Protein AF-A0A074REA6-F1 (afdb_monomer_lite)

Radius of gyration: 33.84 Å; chains: 1; bounding box: 71×95×93 Å

Sequence (316 aa):
MSPKATPELGDPELSAELSQYLFDTQMACHHQKHPVTVLPNEAVYDPPNLPSYVPVELKSVTGPPSNKESSSVHTALRILESFANVPSIFDPDAHAELSQHLFDIQLARHVQRSVMKQFKSTPPTSKPSASHEAKDASDCPGRHETPETPSLETTGSTKPHPLVVEEPNPPEEVPSRSKSGEIGDLSRTNELIVELKESLKIMTRILVGSQNSLARGFNSSTRRSAYSHPVYDLGAHSLINDHGEVPEEHNLPTFQSGPYIVSFPFADLNENTLAQYLRFYDIGEELIEEGEEVTVKPGMVEEAMALLSKRLCVDY

pLDDT: mean 73.89, std 23.33, range [23.95, 95.19]

Organism: NCBI:txid1423351

Foldseek 3Di:
DDDDDDDDDDDVVVVVVVVVVVVVVLVVVLCVVPPPPDDLQADKQAADDADPQQPQDADIDGHADDPVNLVSLVSSLVSLVVCPVPVVRRDVVNNVRSVSSSVNNVVSNVVVVVVVVVVVPDDPPDDDDDDDDDDDDDDDDDDDDDDDDDDDDDDDDDDDDDDDDDDDDDDDDDDDDDPPPPVVVVVVVVVVVVVVVVVVLVVLQVVLVVLLVVQLVLQVVQFDDPPDDDPDCPFHDFRAASNRDGCVVVVADGFHRDPGGTDDPPVPDDFLSLQVLCVRRVHPPVQWDDDVGIGGDPPCVVVSSVRSCVVNVHDD

Structure (mmCIF, N/CA/C/O backbone):
data_AF-A0A074REA6-F1
#
_entry.id   AF-A0A074REA6-F1
#
loop_
_atom_site.group_PDB
_atom_site.id
_atom_site.type_symbol
_atom_site.label_atom_id
_atom_site.label_alt_id
_atom_site.label_comp_id
_atom_site.label_asym_id
_atom_site.label_entity_id
_atom_site.label_seq_id
_atom_site.pdbx_PDB_ins_code
_atom_site.Cartn_x
_atom_site.Cartn_y
_atom_site.Cartn_z
_atom_site.occupancy
_atom_site.B_iso_or_equiv
_atom_site.auth_seq_id
_atom_site.auth_comp_id
_atom_site.auth_asym_id
_atom_site.auth_atom_id
_atom_site.pdbx_PDB_model_num
ATOM 1 N N . MET A 1 1 ? -15.194 24.746 -30.537 1.00 40.69 1 MET A N 1
ATOM 2 C CA . MET A 1 1 ? -15.988 23.866 -29.652 1.00 40.69 1 MET A CA 1
ATOM 3 C C . MET A 1 1 ? -15.109 23.539 -28.464 1.00 40.69 1 MET A C 1
ATOM 5 O O . MET A 1 1 ? -14.019 23.033 -28.691 1.00 40.69 1 MET A O 1
ATOM 9 N N . SER A 1 2 ? -15.515 23.889 -27.245 1.00 38.59 2 SER A N 1
ATOM 10 C CA . SER A 1 2 ? -14.743 23.547 -26.043 1.00 38.59 2 SER A CA 1
ATOM 11 C C . SER A 1 2 ? -14.913 22.057 -25.721 1.00 38.59 2 SER A C 1
ATOM 13 O O . SER A 1 2 ? -16.025 21.548 -25.897 1.00 38.59 2 SER A O 1
ATOM 15 N N . PRO A 1 3 ? -13.870 21.345 -25.256 1.00 47.41 3 PRO A N 1
ATOM 16 C CA . PRO A 1 3 ? -14.041 19.991 -24.748 1.00 47.41 3 PRO A CA 1
ATOM 17 C C . PRO A 1 3 ? -14.954 20.021 -23.517 1.00 47.41 3 PRO A C 1
ATOM 19 O O . PRO A 1 3 ? -14.822 20.876 -22.641 1.00 47.41 3 PRO A O 1
ATOM 22 N N . LYS A 1 4 ? -15.914 19.097 -23.475 1.00 45.12 4 LYS A N 1
ATOM 23 C CA . LYS A 1 4 ? -16.825 18.919 -22.343 1.00 45.12 4 LYS A CA 1
ATOM 24 C C . LYS A 1 4 ? -16.051 18.248 -21.209 1.00 45.12 4 LYS A C 1
ATOM 26 O O . LYS A 1 4 ? -15.517 17.164 -21.427 1.00 45.12 4 LYS A O 1
ATOM 31 N N . ALA A 1 5 ? -16.007 18.872 -20.033 1.00 47.84 5 ALA A N 1
ATOM 32 C CA . ALA A 1 5 ? -15.374 18.275 -18.861 1.00 47.84 5 ALA A CA 1
ATOM 33 C C . ALA A 1 5 ? -16.003 16.907 -18.544 1.00 47.84 5 ALA A C 1
ATOM 35 O O . ALA A 1 5 ? -17.230 16.759 -18.521 1.00 47.84 5 ALA A O 1
ATOM 36 N N . THR A 1 6 ? -15.153 15.909 -18.319 1.00 43.84 6 THR A N 1
ATOM 37 C CA . THR A 1 6 ? -15.530 14.659 -17.656 1.00 43.84 6 THR A CA 1
ATOM 38 C C . THR A 1 6 ? -15.821 14.945 -16.181 1.00 43.84 6 THR A C 1
ATOM 40 O O . THR A 1 6 ? -15.126 15.779 -15.604 1.00 43.84 6 THR A O 1
ATOM 43 N N . PRO A 1 7 ? -16.815 14.288 -15.556 1.00 48.50 7 PRO A N 1
ATOM 44 C CA . PRO A 1 7 ? -17.022 14.418 -14.116 1.00 48.50 7 PRO A CA 1
ATOM 45 C C . PRO A 1 7 ? -15.791 13.879 -13.379 1.00 48.50 7 PRO A C 1
ATOM 47 O O . PRO A 1 7 ? -15.350 12.762 -13.660 1.00 48.50 7 PRO A O 1
ATOM 50 N N . GLU A 1 8 ? -15.218 14.678 -12.480 1.00 46.91 8 GLU A N 1
ATOM 51 C CA . GLU A 1 8 ? -14.030 14.282 -11.723 1.00 46.91 8 GLU A CA 1
ATOM 52 C C . GLU A 1 8 ? -14.367 13.265 -10.623 1.00 46.91 8 GLU A C 1
ATOM 54 O O . GLU A 1 8 ? -15.491 13.184 -10.119 1.00 46.91 8 GLU A O 1
ATOM 59 N N . LEU A 1 9 ? -13.385 12.420 -10.310 1.00 55.81 9 LEU A N 1
ATOM 60 C CA . LEU A 1 9 ? -13.564 11.218 -9.505 1.00 55.81 9 LEU A CA 1
ATOM 61 C C . LEU A 1 9 ? -13.331 11.512 -8.017 1.00 55.81 9 LEU A C 1
ATOM 63 O O . LEU A 1 9 ? -12.219 11.359 -7.519 1.00 55.81 9 LEU A O 1
ATOM 67 N N . GLY A 1 10 ? -14.408 11.868 -7.319 1.00 55.59 10 GLY A N 1
ATOM 68 C CA . GLY A 1 10 ? -14.407 12.105 -5.874 1.00 55.59 10 GLY A CA 1
ATOM 69 C C . GLY A 1 10 ? -14.246 13.583 -5.531 1.00 55.59 10 GLY A C 1
ATOM 70 O O . GLY A 1 10 ? -13.192 14.172 -5.744 1.00 55.59 10 GLY A O 1
ATOM 71 N N . ASP A 1 11 ? -15.307 14.164 -4.979 1.00 76.19 11 ASP A N 1
ATOM 72 C CA . ASP A 1 11 ? -15.327 15.544 -4.501 1.00 76.19 11 ASP A CA 1
ATOM 73 C C . ASP A 1 11 ? -14.556 15.652 -3.162 1.00 76.19 11 ASP A C 1
ATOM 75 O O . ASP A 1 11 ? -14.961 15.030 -2.169 1.00 76.19 11 ASP A O 1
ATOM 79 N N . PRO A 1 12 ? -13.433 16.398 -3.106 1.00 80.88 12 PRO A N 1
ATOM 80 C CA . PRO A 1 12 ? -12.649 16.545 -1.884 1.00 80.88 12 PRO A CA 1
ATOM 81 C C . PRO A 1 12 ? -13.315 17.475 -0.859 1.00 80.88 12 PRO A C 1
ATOM 83 O O . PRO A 1 12 ? -13.037 17.337 0.332 1.00 80.88 12 PRO A O 1
ATOM 86 N N . GLU A 1 13 ? -14.188 18.391 -1.289 1.00 87.38 13 GLU A N 1
ATOM 87 C CA . GLU A 1 13 ? -14.925 19.306 -0.412 1.00 87.38 13 GLU A CA 1
ATOM 88 C C . GLU A 1 13 ? -16.004 18.527 0.352 1.00 87.38 13 GLU A C 1
ATOM 90 O O . GLU A 1 13 ? -16.045 18.584 1.581 1.00 87.38 13 GLU A O 1
ATOM 95 N N . LEU A 1 14 ? -16.756 17.665 -0.344 1.00 86.50 14 LEU A N 1
ATOM 96 C CA . LEU A 1 14 ? -17.701 16.725 0.276 1.00 86.50 14 LEU A CA 1
ATOM 97 C C . LEU A 1 14 ? -17.013 15.762 1.263 1.00 86.50 14 LEU A C 1
ATOM 99 O O . LEU A 1 14 ? -17.543 15.486 2.339 1.00 86.50 14 LEU A O 1
ATOM 103 N N . SER A 1 15 ? -15.827 15.248 0.921 1.00 84.94 15 SER A N 1
ATOM 104 C CA . SER A 1 15 ? -15.058 14.373 1.822 1.00 84.94 15 SER A CA 1
ATOM 105 C C . SER A 1 15 ? -14.617 15.105 3.098 1.00 84.94 15 SER A C 1
ATOM 107 O O . SER A 1 15 ? -14.703 14.555 4.199 1.00 84.94 15 SER A O 1
ATOM 109 N N . ALA A 1 16 ? -14.207 16.372 2.970 1.00 88.19 16 ALA A N 1
ATOM 110 C CA . ALA A 1 16 ? -13.865 17.216 4.109 1.00 88.19 16 ALA A CA 1
ATOM 111 C C . ALA A 1 16 ? -15.098 17.512 4.983 1.00 88.19 16 ALA A C 1
ATOM 113 O O . ALA A 1 16 ? -15.039 17.284 6.193 1.00 88.19 16 ALA A O 1
ATOM 114 N N . GLU A 1 17 ? -16.220 17.931 4.386 1.00 92.75 17 GLU A N 1
ATOM 115 C CA . GLU A 1 17 ? -17.478 18.226 5.089 1.00 92.75 17 GLU A CA 1
ATOM 116 C C . GLU A 1 17 ? -17.994 17.011 5.877 1.00 92.75 17 GLU A C 1
ATOM 118 O O . GLU A 1 17 ? -18.270 17.122 7.074 1.00 92.75 17 GLU A O 1
ATOM 123 N N . LEU A 1 18 ? -18.041 15.828 5.253 1.00 89.56 18 LEU A N 1
ATOM 124 C CA . LEU A 1 18 ? -18.455 14.589 5.921 1.00 89.56 18 LEU A CA 1
ATOM 125 C C . LEU A 1 18 ? -17.513 14.201 7.071 1.00 89.56 18 LEU A C 1
ATOM 127 O O . LEU A 1 18 ? -17.982 13.742 8.115 1.00 89.56 18 LEU A O 1
ATOM 131 N N . SER A 1 19 ? -16.200 14.408 6.917 1.00 89.38 19 SER A N 1
ATOM 132 C CA . SER A 1 19 ? -15.228 14.122 7.982 1.00 89.38 19 SER A CA 1
ATOM 133 C C . SER A 1 19 ? -15.370 15.071 9.179 1.00 89.38 19 SER A C 1
ATOM 135 O O . SER A 1 19 ? -15.310 14.623 10.325 1.00 89.38 19 SER A O 1
ATOM 137 N N . GLN A 1 20 ? -15.640 16.357 8.923 1.00 92.25 20 GLN A N 1
ATOM 138 C CA . GLN A 1 20 ? -15.887 17.367 9.951 1.00 92.25 20 GLN A CA 1
ATOM 139 C C . GLN A 1 20 ? -17.204 17.084 10.687 1.00 92.25 20 GLN A C 1
ATOM 141 O O . GLN A 1 20 ? -17.225 17.049 11.914 1.00 92.25 20 GLN A O 1
ATOM 146 N N . TYR A 1 21 ? -18.281 16.785 9.953 1.00 94.56 21 TYR A N 1
ATOM 147 C CA . TYR A 1 21 ? -19.584 16.450 10.533 1.00 94.56 21 TYR A CA 1
ATOM 148 C C . TYR A 1 21 ? -19.534 15.194 11.419 1.00 94.56 21 TYR A C 1
ATOM 150 O O . TYR A 1 21 ? -20.118 15.174 12.507 1.00 94.56 21 TYR A O 1
ATOM 158 N N . LEU A 1 22 ? -18.806 14.154 10.991 1.00 91.50 22 LEU A N 1
ATOM 159 C CA . LEU A 1 22 ? -18.583 12.956 11.802 1.00 91.50 22 LEU A CA 1
ATOM 160 C C . LEU A 1 22 ? -17.791 13.284 13.076 1.00 91.50 22 LEU A C 1
ATOM 162 O O . LEU A 1 22 ? -18.192 12.858 14.159 1.00 91.50 22 LEU A O 1
ATOM 166 N N . PHE A 1 23 ? -16.714 14.066 12.963 1.00 93.06 23 PHE A N 1
ATOM 167 C CA . PHE A 1 23 ? -15.910 14.491 14.110 1.00 93.06 23 PHE A CA 1
ATOM 168 C C . PHE A 1 23 ? -16.736 15.296 15.123 1.00 93.06 23 PHE A C 1
ATOM 170 O O . PHE A 1 23 ? -16.728 14.970 16.308 1.00 93.06 23 PHE A O 1
ATOM 177 N N . ASP A 1 24 ? -17.502 16.293 14.675 1.00 93.19 24 ASP A N 1
ATOM 178 C CA . ASP A 1 24 ? -18.337 17.121 15.554 1.00 93.19 24 ASP A CA 1
ATOM 179 C C . ASP A 1 24 ? -19.449 16.302 16.231 1.00 93.19 24 ASP A C 1
ATOM 181 O O . ASP A 1 24 ? -19.747 16.506 17.411 1.00 93.19 24 ASP A O 1
ATOM 185 N N . THR A 1 25 ? -20.009 15.313 15.525 1.00 92.38 25 THR A N 1
ATOM 186 C CA . THR A 1 25 ? -20.975 14.359 16.091 1.00 92.38 25 THR A CA 1
ATOM 187 C C . THR A 1 25 ? -20.331 13.491 17.178 1.00 92.38 25 THR A C 1
ATOM 189 O O . THR A 1 25 ? -20.868 13.379 18.282 1.00 92.38 25 THR A O 1
ATOM 192 N N . GLN A 1 26 ? -19.148 12.929 16.914 1.00 93.50 26 GLN A N 1
ATOM 193 C CA . GLN A 1 26 ? -18.408 12.112 17.882 1.00 93.50 26 GLN A CA 1
ATOM 194 C C . GLN A 1 26 ? -17.942 12.927 19.100 1.00 93.50 26 GLN A C 1
ATOM 196 O O . GLN A 1 26 ? -18.002 12.437 20.231 1.00 93.50 26 GLN A O 1
ATOM 201 N N . MET A 1 27 ? -17.557 14.193 18.905 1.00 92.19 27 MET A N 1
ATOM 202 C CA . MET A 1 27 ? -17.259 15.145 19.980 1.00 92.19 27 MET A CA 1
ATOM 203 C C . MET A 1 27 ? -18.494 15.459 20.835 1.00 92.19 27 MET A C 1
ATOM 205 O O . MET A 1 27 ? -18.391 15.492 22.063 1.00 92.19 27 MET A O 1
ATOM 209 N N . ALA A 1 28 ? -19.670 15.650 20.227 1.00 92.00 28 ALA A N 1
ATOM 210 C CA . ALA A 1 28 ? -20.914 15.879 20.962 1.00 92.00 28 ALA A CA 1
ATOM 211 C C . ALA A 1 28 ? -21.291 14.667 21.835 1.00 92.00 28 ALA A C 1
ATOM 213 O O . ALA A 1 28 ? -21.584 14.828 23.023 1.00 92.00 28 ALA A O 1
ATOM 214 N N . CYS A 1 29 ? -21.198 13.450 21.287 1.00 90.56 29 CYS A N 1
ATOM 215 C CA . CYS A 1 29 ? -21.404 12.212 22.041 1.00 90.56 29 CYS A CA 1
ATOM 216 C C . CYS A 1 29 ? -20.365 12.026 23.162 1.00 90.56 29 CYS A C 1
ATOM 218 O O . CYS A 1 29 ? -20.733 11.635 24.272 1.00 90.56 29 CYS A O 1
ATOM 220 N N . HIS A 1 30 ? -19.094 12.369 22.920 1.00 89.56 30 HIS A N 1
ATOM 221 C CA . HIS A 1 30 ? -18.046 12.344 23.944 1.00 89.56 30 HIS A CA 1
ATOM 222 C C . HIS A 1 30 ? -18.378 13.279 25.112 1.00 89.56 30 HIS A C 1
ATOM 224 O O . HIS A 1 30 ? -18.384 12.856 26.266 1.00 89.56 30 HIS A O 1
ATOM 230 N N . HIS A 1 31 ? -18.716 14.538 24.818 1.00 87.44 31 HIS A N 1
ATOM 231 C CA . HIS A 1 31 ? -19.046 15.554 25.823 1.00 87.44 31 HIS A CA 1
ATOM 232 C C . HIS A 1 31 ? -20.311 15.211 26.629 1.00 87.44 31 HIS A C 1
ATOM 234 O O . HIS A 1 31 ? -20.434 15.633 27.780 1.00 87.44 31 HIS A O 1
ATOM 240 N N . GLN A 1 32 ? -21.241 14.443 26.051 1.00 87.88 32 GLN A N 1
ATOM 241 C CA . GLN A 1 32 ? -22.427 13.939 26.746 1.00 87.88 32 GLN A CA 1
ATOM 242 C C . GLN A 1 32 ? -22.091 12.814 27.741 1.00 87.88 32 GLN A C 1
ATOM 244 O O . GLN A 1 32 ? -22.667 12.779 28.829 1.00 87.88 32 GLN A O 1
ATOM 249 N N . LYS A 1 33 ? -21.177 11.900 27.385 1.00 84.81 33 LYS A N 1
ATOM 250 C CA . LYS A 1 33 ? -20.751 10.778 28.244 1.00 84.81 33 LYS A CA 1
ATOM 251 C C . LYS A 1 33 ? -19.726 11.192 29.305 1.00 84.81 33 LYS A C 1
ATOM 253 O O . LYS A 1 33 ? -19.788 10.728 30.441 1.00 84.81 33 LYS A O 1
ATOM 258 N N . HIS A 1 34 ? -18.792 12.067 28.939 1.00 81.19 34 HIS A N 1
ATOM 259 C CA . HIS A 1 34 ? -17.623 12.440 29.734 1.00 81.19 34 HIS A CA 1
ATOM 260 C C . HIS A 1 34 ? -17.597 13.963 29.959 1.00 81.19 34 HIS A C 1
ATOM 262 O O . HIS A 1 34 ? -16.955 14.697 29.202 1.00 81.19 34 HIS A O 1
ATOM 268 N N . PRO A 1 35 ? -18.303 14.479 30.985 1.00 72.94 35 PRO A N 1
ATOM 269 C CA . PRO A 1 35 ? -18.317 15.908 31.272 1.00 72.94 35 PRO A CA 1
ATOM 270 C C . PRO A 1 35 ? -16.921 16.420 31.660 1.00 72.94 35 PRO A C 1
ATOM 272 O O . PRO A 1 35 ? -16.199 15.804 32.444 1.00 72.94 35 PRO A O 1
ATOM 275 N N . VAL A 1 36 ? -16.583 17.609 31.150 1.00 64.94 36 VAL A N 1
ATOM 276 C CA . VAL A 1 36 ? -15.248 18.256 31.168 1.00 64.94 36 VAL A CA 1
ATOM 277 C C . VAL A 1 36 ? -14.670 18.507 32.582 1.00 64.94 36 VAL A C 1
ATOM 279 O O . VAL A 1 36 ? -13.526 18.921 32.735 1.00 64.94 36 VAL A O 1
ATOM 282 N N . THR A 1 37 ? -15.438 18.243 33.639 1.00 57.38 37 THR A N 1
ATOM 283 C CA . THR A 1 37 ? -15.027 18.377 35.046 1.00 57.38 37 THR A CA 1
ATOM 284 C C . THR A 1 37 ? -14.117 17.256 35.562 1.00 57.38 37 THR A C 1
ATOM 286 O O . THR A 1 37 ? -13.593 17.390 36.664 1.00 57.38 37 THR A O 1
ATOM 289 N N . VAL A 1 38 ? -13.937 16.157 34.820 1.00 60.81 38 VAL A N 1
ATOM 290 C CA . VAL A 1 38 ? -13.062 15.036 35.216 1.00 60.81 38 VAL A CA 1
ATOM 291 C C . VAL A 1 38 ? -11.640 15.249 34.683 1.00 60.81 38 VAL A C 1
ATOM 293 O O . VAL A 1 38 ? -11.450 15.600 33.518 1.00 60.81 38 VAL A O 1
ATOM 296 N N . LEU A 1 39 ? -10.617 15.020 35.514 1.00 60.88 39 LEU A N 1
ATOM 297 C CA . LEU A 1 39 ? -9.217 15.090 35.081 1.00 60.88 39 LEU A CA 1
ATOM 298 C C . LEU A 1 39 ? -8.912 13.984 34.043 1.00 60.88 39 LEU A C 1
ATOM 300 O O . LEU A 1 39 ? -9.335 12.847 34.243 1.00 60.88 39 LEU A O 1
ATOM 304 N N . PRO A 1 40 ? -8.103 14.230 32.988 1.00 61.78 40 PRO A N 1
ATOM 305 C CA . PRO A 1 40 ? -7.836 13.233 31.935 1.00 61.78 40 PRO A CA 1
ATOM 306 C C . PRO A 1 40 ? -7.190 11.909 32.390 1.00 61.78 40 PRO A C 1
ATOM 308 O O . PRO A 1 40 ? -7.120 10.964 31.610 1.00 61.78 40 PRO A O 1
ATOM 311 N N . ASN A 1 41 ? -6.691 11.836 33.628 1.00 64.00 41 ASN A N 1
ATOM 312 C CA . ASN A 1 41 ? -6.146 10.614 34.230 1.00 64.00 41 ASN A CA 1
ATOM 313 C C . ASN A 1 41 ? -7.190 9.824 35.050 1.00 64.00 41 ASN A C 1
ATOM 315 O O . ASN A 1 41 ? -6.923 8.687 35.423 1.00 64.00 41 ASN A O 1
ATOM 319 N N . GLU A 1 42 ? -8.334 10.437 35.363 1.00 69.38 42 GLU A N 1
ATOM 320 C CA . GLU A 1 42 ? -9.406 9.901 36.218 1.00 69.38 42 GLU A CA 1
ATOM 321 C C . GLU A 1 42 ? -10.650 9.501 35.408 1.00 69.38 42 GLU A C 1
ATOM 323 O O . GLU A 1 42 ? -11.550 8.850 35.933 1.00 69.38 42 GLU A O 1
ATOM 328 N N . ALA A 1 43 ? -10.699 9.867 34.124 1.00 77.38 43 ALA A N 1
ATOM 329 C CA . ALA A 1 43 ? -11.740 9.425 33.209 1.00 77.38 43 ALA A CA 1
ATOM 330 C C . ALA A 1 43 ? -11.690 7.898 33.021 1.00 77.38 43 ALA A C 1
ATOM 332 O O . ALA A 1 43 ? -10.646 7.329 32.683 1.00 77.38 43 ALA A O 1
ATOM 333 N N . VAL A 1 44 ? -12.842 7.261 33.237 1.00 86.69 44 VAL A N 1
ATOM 334 C CA . VAL A 1 44 ? -13.091 5.844 32.960 1.00 86.69 44 VAL A CA 1
ATOM 335 C C . VAL A 1 44 ? -13.934 5.747 31.693 1.00 86.69 44 VAL A C 1
ATOM 337 O O . VAL A 1 44 ? -14.952 6.427 31.562 1.00 86.69 44 VAL A O 1
ATOM 340 N N . TYR A 1 45 ? -13.494 4.904 30.766 1.00 88.25 45 TYR A N 1
ATOM 341 C CA . TYR A 1 45 ? -14.156 4.613 29.503 1.00 88.25 45 TYR A CA 1
ATOM 342 C C . TYR A 1 45 ? -14.655 3.173 29.540 1.00 88.25 45 TYR A C 1
ATOM 344 O O . TYR A 1 45 ? -13.892 2.233 29.300 1.00 88.25 45 TYR A O 1
ATOM 352 N N . ASP A 1 46 ? -15.930 2.998 29.872 1.00 89.62 46 ASP A N 1
ATOM 353 C CA . ASP A 1 46 ? -16.582 1.691 29.853 1.00 89.62 46 ASP A CA 1
ATOM 354 C C . ASP A 1 46 ? -16.894 1.259 28.404 1.00 89.62 46 ASP A C 1
ATOM 356 O O . ASP A 1 46 ? -17.298 2.093 27.582 1.00 89.62 46 ASP A O 1
ATOM 360 N N . PRO A 1 47 ? -16.675 -0.020 28.045 1.00 90.75 47 PRO A N 1
ATOM 361 C CA . PRO A 1 47 ? -17.016 -0.543 26.727 1.00 90.75 47 PRO A CA 1
ATOM 362 C C . PRO A 1 47 ? -18.527 -0.798 26.591 1.00 90.75 47 PRO A C 1
ATOM 364 O O . PRO A 1 47 ? -19.193 -1.094 27.587 1.00 90.75 47 PRO A O 1
ATOM 367 N N . PRO A 1 48 ? -19.079 -0.743 25.366 1.00 90.00 48 PRO A N 1
ATOM 368 C CA . PRO A 1 48 ? -20.450 -1.171 25.112 1.00 90.00 48 PRO A CA 1
ATOM 369 C C . PRO A 1 48 ? -20.602 -2.690 25.255 1.00 90.00 48 PRO A C 1
ATOM 371 O O . PRO A 1 48 ? -19.627 -3.448 25.210 1.00 90.00 48 PRO A O 1
ATOM 374 N N . ASN A 1 49 ? -21.847 -3.147 25.392 1.00 87.69 49 ASN A N 1
ATOM 375 C CA . ASN A 1 49 ? -22.155 -4.574 25.463 1.00 87.69 49 ASN A CA 1
ATOM 376 C C . ASN A 1 49 ? -21.929 -5.223 24.092 1.00 87.69 49 ASN A C 1
ATOM 378 O O . ASN A 1 49 ? -22.622 -4.902 23.129 1.00 87.69 49 ASN A O 1
ATOM 382 N N . LEU A 1 50 ? -20.975 -6.151 23.998 1.00 87.62 50 LEU A N 1
ATOM 383 C CA . LEU A 1 50 ? -20.691 -6.841 22.741 1.00 87.62 50 LEU A CA 1
ATOM 384 C C . LEU A 1 50 ? -21.663 -8.010 22.490 1.00 87.62 50 LEU A C 1
ATOM 386 O O . LEU A 1 50 ? -21.916 -8.801 23.405 1.00 87.62 50 LEU A O 1
ATOM 390 N N . PRO A 1 51 ? -22.163 -8.180 21.250 1.00 85.06 51 PRO A N 1
ATOM 391 C CA . PRO A 1 51 ? -22.935 -9.355 20.857 1.00 85.06 51 PRO A CA 1
ATOM 392 C C . PRO A 1 51 ? -22.167 -10.672 21.045 1.00 85.06 51 PRO A C 1
ATOM 394 O O . PRO A 1 51 ? -20.951 -10.741 20.874 1.00 85.06 51 PRO A O 1
ATOM 397 N N . SER A 1 52 ? -22.886 -11.760 21.331 1.00 84.00 52 SER A N 1
ATOM 398 C CA . SER A 1 52 ? -22.302 -13.063 21.701 1.00 84.00 52 SER A CA 1
ATOM 399 C C . SER A 1 52 ? -21.464 -13.751 20.613 1.00 84.00 52 SER A C 1
ATOM 401 O O . SER A 1 52 ? -20.720 -14.682 20.919 1.00 84.00 52 SER A O 1
ATOM 403 N N . TYR A 1 53 ? -21.550 -13.298 19.359 1.00 81.12 53 TYR A N 1
ATOM 404 C CA . TYR A 1 53 ? -20.698 -13.749 18.254 1.00 81.12 53 TYR A CA 1
ATOM 405 C C . TYR A 1 53 ? -19.323 -13.050 18.209 1.00 81.12 53 TYR A C 1
ATOM 407 O O . TYR A 1 53 ? -18.516 -13.354 17.333 1.00 81.12 53 TYR A O 1
ATOM 415 N N . VAL A 1 54 ? -19.037 -12.126 19.137 1.00 86.38 54 VAL A N 1
ATOM 416 C CA . VAL A 1 54 ? -17.774 -11.379 19.227 1.00 86.38 54 VAL A CA 1
ATOM 417 C C . VAL A 1 54 ? -16.930 -11.932 20.390 1.00 86.38 54 VAL A C 1
ATOM 419 O O . VAL A 1 54 ? -17.129 -11.529 21.534 1.00 86.38 54 VAL A O 1
ATOM 422 N N . PRO A 1 55 ? -15.965 -12.844 20.151 1.00 86.25 55 PRO A N 1
ATOM 423 C CA . PRO A 1 55 ? -15.172 -13.494 21.205 1.00 86.25 55 PRO A CA 1
ATOM 424 C C . PRO A 1 55 ? -14.048 -12.597 21.770 1.00 86.25 55 PRO A C 1
ATOM 426 O O . PRO A 1 55 ? -12.930 -13.055 22.003 1.00 86.25 55 PRO A O 1
ATOM 429 N N . VAL A 1 56 ? -14.322 -11.305 21.973 1.00 86.88 56 VAL A N 1
ATOM 430 C CA . VAL A 1 56 ? -13.369 -10.313 22.491 1.00 86.88 56 VAL A CA 1
ATOM 431 C C . VAL A 1 56 ? -13.901 -9.751 23.803 1.00 86.88 56 VAL A C 1
ATOM 433 O O . VAL A 1 56 ? -14.920 -9.073 23.825 1.00 86.88 56 VAL A O 1
ATOM 436 N N . GLU A 1 57 ? -13.191 -9.988 24.905 1.00 86.69 57 GLU A N 1
ATOM 437 C CA . GLU A 1 57 ? -13.502 -9.343 26.181 1.00 86.69 57 GLU A CA 1
ATOM 438 C C . GLU A 1 57 ? -12.890 -7.931 26.208 1.00 86.69 57 GLU A C 1
ATOM 440 O O . GLU A 1 57 ? -11.667 -7.769 26.297 1.00 86.69 57 GLU A O 1
ATOM 445 N N . LEU A 1 58 ? -13.735 -6.901 26.130 1.00 89.56 58 LEU A N 1
ATOM 446 C CA . LEU A 1 58 ? -13.335 -5.519 26.400 1.00 89.56 58 LEU A CA 1
ATOM 447 C C . LEU A 1 58 ? -13.443 -5.231 27.901 1.00 89.56 58 LEU A C 1
ATOM 449 O O . LEU A 1 58 ? -14.332 -5.738 28.581 1.00 89.56 58 LEU A O 1
ATOM 453 N N . LYS A 1 59 ? -12.528 -4.409 28.416 1.00 87.00 59 LYS A N 1
ATOM 454 C CA . LYS A 1 59 ? -12.479 -3.985 29.821 1.00 87.00 59 LYS A CA 1
ATOM 455 C C . LYS A 1 59 ? -12.496 -2.462 29.875 1.00 87.00 59 LYS A C 1
ATOM 457 O O . LYS A 1 59 ? -11.967 -1.827 28.964 1.00 87.00 59 LYS A O 1
ATOM 462 N N . SER A 1 60 ? -13.065 -1.898 30.936 1.00 86.88 60 SER A N 1
ATOM 463 C CA . SER A 1 60 ? -13.061 -0.455 31.183 1.00 86.88 60 SER A CA 1
ATOM 464 C C . SER A 1 60 ? -11.633 0.091 31.211 1.00 86.88 60 SER A C 1
ATOM 466 O O . SER A 1 60 ? -10.775 -0.446 31.914 1.00 86.88 60 SER A O 1
ATOM 468 N N . VAL A 1 61 ? -11.380 1.151 30.444 1.00 86.19 61 VAL A N 1
ATOM 469 C CA . VAL A 1 61 ? -10.066 1.801 30.356 1.00 86.19 61 VAL A CA 1
ATOM 470 C C . VAL A 1 61 ? -10.044 3.006 31.290 1.00 86.19 61 VAL A C 1
ATOM 472 O O . VAL A 1 61 ? -10.899 3.880 31.177 1.00 86.19 61 VAL A O 1
ATOM 475 N N . THR A 1 62 ? -9.053 3.090 32.178 1.00 81.69 62 THR A N 1
ATOM 476 C CA . THR A 1 62 ? -8.877 4.234 33.090 1.00 81.69 62 THR A CA 1
ATOM 477 C C . THR A 1 62 ? -7.638 5.034 32.698 1.00 81.69 62 THR A C 1
ATOM 479 O O . THR A 1 62 ? -6.519 4.522 32.754 1.00 81.69 62 THR A O 1
ATOM 482 N N . GLY A 1 63 ? -7.821 6.301 32.319 1.00 71.56 63 GLY A N 1
ATOM 483 C CA . GLY A 1 63 ? -6.732 7.166 31.857 1.00 71.56 63 GLY A CA 1
ATOM 484 C C . GLY A 1 63 ? -6.153 6.737 30.489 1.00 71.56 63 GLY A C 1
ATOM 485 O O . GLY A 1 63 ? -6.925 6.491 29.561 1.00 71.56 63 GLY A O 1
ATOM 486 N N . PRO A 1 64 ? -4.815 6.695 30.294 1.00 72.06 64 PRO A N 1
ATOM 487 C CA . PRO A 1 64 ? -4.206 6.396 28.994 1.00 72.06 64 PRO A CA 1
ATOM 488 C C . PRO A 1 64 ? -4.535 4.985 28.487 1.00 72.06 64 PRO A C 1
ATOM 490 O O . PRO A 1 64 ? -4.048 4.024 29.087 1.00 72.06 64 PRO A O 1
ATOM 493 N N . PRO A 1 65 ? -5.182 4.816 27.316 1.00 80.44 65 PRO A N 1
ATOM 494 C CA . PRO A 1 65 ? -5.271 3.502 26.697 1.00 80.44 65 PRO A CA 1
ATOM 495 C C . PRO A 1 65 ? -3.886 2.983 26.291 1.00 80.44 65 PRO A C 1
ATOM 497 O O . PRO A 1 65 ? -3.094 3.623 25.572 1.00 80.44 65 PRO A O 1
ATOM 500 N N . SER A 1 66 ? -3.625 1.759 26.725 1.00 83.12 66 SER A N 1
ATOM 501 C CA . SER A 1 66 ? -2.566 0.890 26.247 1.00 83.12 66 SER A CA 1
ATOM 502 C C . SER A 1 66 ? -2.781 0.531 24.777 1.00 83.12 66 SER A C 1
ATOM 504 O O . SER A 1 66 ? -3.906 0.444 24.284 1.00 83.12 66 SER A O 1
ATOM 506 N N . ASN A 1 67 ? -1.689 0.224 24.068 1.00 85.62 67 ASN A N 1
ATOM 507 C CA . ASN A 1 67 ? -1.784 -0.345 22.719 1.00 85.62 67 ASN A CA 1
ATOM 508 C C . ASN A 1 67 ? -2.607 -1.647 22.706 1.00 85.62 67 ASN A C 1
ATOM 510 O O . ASN A 1 67 ? -3.244 -1.943 21.700 1.00 85.62 67 ASN A O 1
ATOM 514 N N . LYS A 1 68 ? -2.616 -2.411 23.811 1.00 87.19 68 LYS A N 1
ATOM 515 C CA . LYS A 1 68 ? -3.404 -3.647 23.921 1.00 87.19 68 LYS A CA 1
ATOM 516 C C . LYS A 1 68 ? -4.911 -3.370 23.925 1.00 87.19 68 LYS A C 1
ATOM 518 O O . LYS A 1 68 ? -5.639 -4.063 23.230 1.00 87.19 68 LYS A O 1
ATOM 523 N N . GLU A 1 69 ? -5.360 -2.353 24.656 1.00 88.31 69 GLU A N 1
ATOM 524 C CA . GLU A 1 69 ? -6.785 -2.009 24.782 1.00 88.31 69 GLU A CA 1
ATOM 525 C C . GLU A 1 69 ? -7.333 -1.474 23.457 1.00 88.31 69 GLU A C 1
ATOM 527 O O . GLU A 1 69 ? -8.313 -2.008 22.943 1.00 88.31 69 GLU A O 1
ATOM 532 N N . SER A 1 70 ? -6.630 -0.526 22.821 1.00 88.81 70 SER A N 1
ATOM 533 C CA . SER A 1 70 ? -6.990 -0.070 21.470 1.00 88.81 70 SER A CA 1
ATOM 534 C C . SER A 1 70 ? -6.992 -1.217 20.448 1.00 88.81 70 SER A C 1
ATOM 536 O O . SER A 1 70 ? -7.867 -1.261 19.589 1.00 88.81 70 SER A O 1
ATOM 538 N N . SER A 1 71 ? -6.052 -2.168 20.545 1.00 88.56 71 SER A N 1
ATOM 539 C CA . SER A 1 71 ? -6.010 -3.342 19.660 1.00 88.56 71 SER A CA 1
ATOM 540 C C . SER A 1 71 ? -7.216 -4.270 19.859 1.00 88.56 71 SER A C 1
ATOM 542 O O . SER A 1 71 ? -7.807 -4.716 18.874 1.00 88.56 71 SER A O 1
ATOM 544 N N . SER A 1 72 ? -7.649 -4.510 21.103 1.00 91.00 72 SE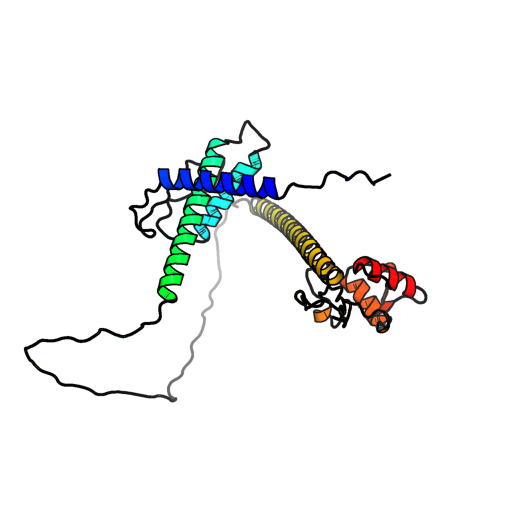R A N 1
ATOM 545 C CA . SER A 1 72 ? -8.878 -5.268 21.378 1.00 91.00 72 SER A CA 1
ATOM 546 C C . SER A 1 72 ? -10.114 -4.586 20.783 1.00 91.00 72 SER A C 1
ATOM 548 O O . SER A 1 72 ? -10.908 -5.254 20.125 1.00 91.00 72 SER A O 1
ATOM 550 N N . VAL A 1 73 ? -10.254 -3.262 20.932 1.00 92.56 73 VAL A N 1
ATOM 551 C CA . VAL A 1 73 ? -11.387 -2.505 20.361 1.00 92.56 73 VAL A CA 1
ATOM 552 C C . VAL A 1 73 ? -11.380 -2.559 18.826 1.00 92.56 73 VAL A C 1
ATOM 554 O O . VAL A 1 73 ? -12.406 -2.867 18.224 1.00 92.56 73 VAL A O 1
ATOM 557 N N . HIS A 1 74 ? -10.224 -2.368 18.178 1.00 93.25 74 HIS A N 1
ATOM 558 C CA . HIS A 1 74 ? -10.091 -2.546 16.724 1.00 93.25 74 HIS A CA 1
ATOM 559 C C . HIS A 1 74 ? -10.387 -3.984 16.260 1.00 93.25 74 HIS A C 1
ATOM 561 O O . HIS A 1 74 ? -10.919 -4.179 15.168 1.00 93.25 74 HIS A O 1
ATOM 567 N N . THR A 1 75 ? -10.059 -4.992 17.075 1.00 92.31 75 THR A N 1
ATOM 568 C CA . THR A 1 75 ? -10.362 -6.401 16.776 1.00 92.31 75 THR A CA 1
ATOM 569 C C . THR A 1 75 ? -11.866 -6.663 16.855 1.00 92.31 75 THR A C 1
ATOM 571 O O . THR A 1 75 ? -12.419 -7.272 15.945 1.00 92.31 75 THR A O 1
ATOM 574 N N . ALA A 1 76 ? -12.541 -6.151 17.890 1.00 91.88 76 ALA A N 1
ATOM 575 C CA . ALA A 1 76 ? -13.992 -6.238 18.020 1.00 91.88 76 ALA A CA 1
ATOM 576 C C . ALA A 1 76 ? -14.712 -5.523 16.860 1.00 91.88 76 ALA A C 1
ATOM 578 O O . ALA A 1 76 ? -15.575 -6.132 16.232 1.00 91.88 76 ALA A O 1
ATOM 579 N N . LEU A 1 77 ? -14.303 -4.297 16.498 1.00 92.50 77 LEU A N 1
ATOM 580 C CA . LEU A 1 77 ? -14.866 -3.566 15.350 1.00 92.50 77 LEU A CA 1
ATOM 581 C C . LEU A 1 77 ? -14.761 -4.363 14.050 1.00 92.50 77 LEU A C 1
ATOM 583 O O . LEU A 1 77 ? -15.771 -4.551 13.382 1.00 92.50 77 LEU A O 1
ATOM 587 N N . ARG A 1 78 ? -13.580 -4.911 13.733 1.00 92.81 78 ARG A N 1
ATOM 588 C CA . ARG A 1 78 ? -13.381 -5.730 12.526 1.00 92.81 78 ARG A CA 1
ATOM 589 C C . ARG A 1 78 ? -14.284 -6.968 12.495 1.00 92.81 78 ARG A C 1
ATOM 591 O O . ARG A 1 78 ? -14.709 -7.383 11.421 1.00 92.81 78 ARG A O 1
ATOM 598 N N . ILE A 1 79 ? -14.580 -7.560 13.655 1.00 89.88 79 ILE A N 1
ATOM 599 C CA . ILE A 1 79 ? -15.512 -8.690 13.754 1.00 89.88 79 ILE A CA 1
ATOM 600 C C . ILE A 1 79 ? -16.944 -8.223 13.461 1.00 89.88 79 ILE A C 1
ATOM 602 O O . ILE A 1 79 ? -17.598 -8.856 12.637 1.00 89.88 79 ILE A O 1
ATOM 606 N N . LEU A 1 80 ? -17.422 -7.110 14.039 1.00 88.50 80 LEU A N 1
ATOM 607 C CA . LEU A 1 80 ? -18.744 -6.558 13.691 1.00 88.50 80 LEU A CA 1
ATOM 608 C C . LEU A 1 80 ? -18.825 -6.192 12.197 1.00 88.50 80 LEU A C 1
ATOM 610 O O . LEU A 1 80 ? -19.749 -6.620 11.512 1.00 88.50 80 LEU A O 1
ATOM 614 N N . GLU A 1 81 ? -17.838 -5.457 11.683 1.00 91.12 81 GLU A N 1
ATOM 615 C CA . GLU A 1 81 ? -17.757 -5.003 10.289 1.00 91.12 81 GLU A CA 1
ATOM 616 C C . GLU A 1 81 ? -17.756 -6.174 9.289 1.00 91.12 81 GLU A C 1
ATOM 618 O O . GLU A 1 81 ? -18.397 -6.090 8.241 1.00 91.12 81 GLU A O 1
ATOM 623 N N . SER A 1 82 ? -17.143 -7.316 9.635 1.00 90.50 82 SER A N 1
ATOM 624 C CA . SER A 1 82 ? -17.174 -8.525 8.794 1.00 90.50 82 SER A CA 1
ATOM 625 C C . SER A 1 82 ? -18.590 -9.064 8.533 1.00 90.50 82 SER A C 1
ATOM 627 O O . SER A 1 82 ? -18.819 -9.719 7.514 1.00 90.50 82 SER A O 1
ATOM 629 N N . PHE A 1 83 ? -19.559 -8.738 9.397 1.00 88.00 83 PHE A N 1
ATOM 630 C CA . PHE A 1 83 ? -20.964 -9.099 9.224 1.00 88.00 83 PHE A CA 1
ATOM 631 C C . PHE A 1 83 ? -21.806 -8.034 8.512 1.00 88.00 83 PHE A C 1
ATOM 633 O O . PHE A 1 83 ? -22.970 -8.314 8.249 1.00 88.00 83 PHE A O 1
ATOM 640 N N . ALA A 1 84 ? -21.276 -6.861 8.140 1.00 86.75 84 ALA A N 1
ATOM 641 C CA . ALA A 1 84 ? -22.063 -5.748 7.578 1.00 86.75 84 ALA A CA 1
ATOM 642 C C . ALA A 1 84 ? -22.902 -6.106 6.327 1.00 86.75 84 ALA A C 1
ATOM 644 O O . ALA A 1 84 ? -23.953 -5.515 6.087 1.00 86.75 84 ALA A O 1
ATOM 645 N N . ASN A 1 85 ? -22.487 -7.122 5.561 1.00 89.12 85 ASN A N 1
ATOM 646 C CA . ASN A 1 85 ? -23.232 -7.661 4.413 1.00 89.12 85 ASN A CA 1
ATOM 647 C C . ASN A 1 85 ? -24.325 -8.691 4.794 1.00 89.12 85 ASN A C 1
ATOM 649 O O . ASN A 1 85 ? -24.954 -9.280 3.915 1.00 89.12 85 ASN A O 1
ATOM 653 N N . VAL A 1 86 ? -24.550 -8.936 6.089 1.00 89.06 86 VAL A N 1
ATOM 654 C CA . VAL A 1 86 ? -25.487 -9.924 6.647 1.00 89.06 86 VAL A CA 1
ATOM 655 C C . VAL A 1 86 ? -26.409 -9.237 7.675 1.00 89.06 86 VAL A C 1
ATOM 657 O O . VAL A 1 86 ? -26.165 -9.318 8.882 1.00 89.06 86 VAL A O 1
ATOM 660 N N . PRO A 1 87 ? -27.507 -8.586 7.235 1.00 85.00 87 PRO A N 1
ATOM 661 C CA . PRO A 1 87 ? -28.389 -7.794 8.109 1.00 85.00 87 PRO A CA 1
ATOM 662 C C . PRO A 1 87 ? -29.128 -8.571 9.213 1.00 85.00 87 PRO A C 1
ATOM 664 O O . PRO A 1 87 ? -29.825 -7.970 10.020 1.00 85.00 87 PRO A O 1
ATOM 667 N N . SER A 1 88 ? -29.022 -9.903 9.244 1.00 84.69 88 SER A N 1
ATOM 668 C CA . SER A 1 88 ? -29.545 -10.755 10.322 1.00 84.69 88 SER A CA 1
ATOM 669 C C . SER A 1 88 ? -28.523 -11.059 11.426 1.00 84.69 88 SER A C 1
ATOM 671 O O . SER A 1 88 ? -28.846 -11.796 12.354 1.00 84.69 88 SER A O 1
ATOM 673 N N . ILE A 1 89 ? -27.284 -10.573 11.289 1.00 86.19 89 ILE A N 1
ATOM 674 C CA . ILE A 1 89 ? -26.200 -10.715 12.276 1.00 86.19 89 ILE A CA 1
ATOM 675 C C . ILE A 1 89 ? -25.611 -9.343 12.617 1.00 86.19 89 ILE A C 1
ATOM 677 O O . ILE A 1 89 ? -25.294 -9.103 13.776 1.00 86.19 89 ILE A O 1
ATOM 681 N N . PHE A 1 90 ? -25.479 -8.441 11.639 1.00 88.56 90 PHE A N 1
ATOM 682 C CA . PHE A 1 90 ? -24.980 -7.090 11.883 1.00 88.56 90 PHE A CA 1
ATOM 683 C C . PHE A 1 90 ? -25.946 -6.262 12.736 1.00 88.56 90 PHE A C 1
ATOM 685 O O . PHE A 1 90 ? -27.092 -6.040 12.349 1.00 88.56 90 PHE A O 1
ATOM 692 N N . ASP A 1 91 ? -25.432 -5.762 13.855 1.00 88.00 91 ASP A N 1
ATOM 693 C CA . ASP A 1 91 ? -26.073 -4.783 14.725 1.00 88.00 91 ASP A CA 1
ATOM 694 C C . ASP A 1 91 ? -25.439 -3.395 14.465 1.00 88.00 91 ASP A C 1
ATOM 696 O O . ASP A 1 91 ? -24.275 -3.176 14.836 1.00 88.00 91 ASP A O 1
ATOM 700 N N . PRO A 1 92 ? -26.152 -2.464 13.794 1.00 88.56 92 PRO A N 1
ATOM 701 C CA . PRO A 1 92 ? -25.638 -1.125 13.509 1.00 88.56 92 PRO A CA 1
ATOM 702 C C . PRO A 1 92 ? -25.413 -0.286 14.769 1.00 88.56 92 PRO A C 1
ATOM 704 O O . PRO A 1 92 ? -24.481 0.520 14.797 1.00 88.56 92 PRO A O 1
ATOM 707 N N . ASP A 1 93 ? -26.236 -0.479 15.801 1.00 90.50 93 ASP A N 1
ATOM 708 C CA . ASP A 1 93 ? -26.189 0.309 17.030 1.00 90.50 93 ASP A CA 1
ATOM 709 C C . ASP A 1 93 ? -24.981 -0.124 17.870 1.00 90.50 93 ASP A C 1
ATOM 711 O O . ASP A 1 93 ? -24.171 0.717 18.265 1.00 90.50 93 ASP A O 1
ATOM 715 N N . ALA A 1 94 ? -24.750 -1.434 18.019 1.00 89.50 94 ALA A N 1
ATOM 716 C CA . ALA A 1 94 ? -23.535 -1.959 18.649 1.00 89.50 94 ALA A CA 1
ATOM 717 C C . ALA A 1 94 ? -22.254 -1.542 17.895 1.00 89.50 94 ALA A C 1
ATOM 719 O O . ALA A 1 94 ? -21.228 -1.257 18.519 1.00 89.50 94 ALA A O 1
ATOM 720 N N . HIS A 1 95 ? -22.298 -1.457 16.558 1.00 91.44 95 HIS A N 1
ATOM 721 C CA . HIS A 1 95 ? -21.177 -0.942 15.767 1.00 91.44 95 HIS A CA 1
ATOM 722 C C . HIS A 1 95 ? -20.937 0.558 16.010 1.00 91.44 95 HIS A C 1
ATOM 724 O O . HIS A 1 95 ? -19.787 0.985 16.157 1.00 91.44 95 HIS A O 1
ATOM 730 N N . ALA A 1 96 ? -22.000 1.363 16.089 1.00 90.94 96 ALA A N 1
ATOM 731 C CA . ALA A 1 96 ? -21.918 2.794 16.372 1.00 90.94 96 ALA A CA 1
ATOM 732 C C . ALA A 1 96 ? -21.405 3.074 17.797 1.00 90.94 96 ALA A C 1
ATOM 734 O O . ALA A 1 96 ? -20.484 3.876 17.967 1.00 90.94 96 ALA A O 1
ATOM 735 N N . GLU A 1 97 ? -21.918 2.372 18.813 1.00 93.44 97 GLU A N 1
ATOM 736 C CA . GLU A 1 97 ? -21.446 2.502 20.197 1.00 93.44 97 GLU A CA 1
ATOM 737 C C . GLU A 1 97 ? -19.965 2.129 20.341 1.00 93.44 97 GLU A C 1
ATOM 739 O O . GLU A 1 97 ? -19.210 2.834 21.018 1.00 93.44 97 GLU A O 1
ATOM 744 N N . LEU A 1 98 ? -19.528 1.053 19.680 1.00 93.25 98 LEU A N 1
ATOM 745 C CA . LEU A 1 98 ? -18.137 0.603 19.716 1.00 93.25 98 LEU A CA 1
ATOM 746 C C . LEU A 1 98 ? -17.199 1.547 18.948 1.00 93.25 98 LEU A C 1
ATOM 748 O O . LEU A 1 98 ? -16.066 1.777 19.379 1.00 93.25 98 LEU A O 1
ATOM 752 N N . SER A 1 99 ? -17.685 2.149 17.860 1.00 93.88 99 SER A N 1
ATOM 753 C CA . SER A 1 99 ? -16.971 3.201 17.126 1.00 93.88 99 SER A CA 1
ATOM 754 C C . SER A 1 99 ? -16.805 4.464 17.978 1.00 93.88 99 SER A C 1
ATOM 756 O O . SER A 1 99 ? -15.718 5.041 18.012 1.00 93.88 99 SER A O 1
ATOM 758 N N . GLN A 1 100 ? -17.841 4.856 18.731 1.00 94.19 100 GLN A N 1
ATOM 759 C CA . GLN A 1 100 ? -17.754 5.960 19.687 1.00 94.19 100 GLN A CA 1
ATOM 760 C C . GLN A 1 100 ? -16.775 5.639 20.825 1.00 94.19 100 GLN A C 1
ATOM 762 O O . GLN A 1 100 ? -15.924 6.465 21.128 1.00 94.19 100 GLN A O 1
ATOM 767 N N . HIS A 1 101 ? -16.820 4.436 21.408 1.00 93.75 101 HIS A N 1
ATOM 768 C CA . HIS A 1 101 ? -15.868 4.036 22.453 1.00 93.75 101 HIS A CA 1
ATOM 769 C C . HIS A 1 101 ? -14.410 4.062 21.949 1.00 93.75 101 HIS A C 1
ATOM 771 O O . HIS A 1 101 ? -13.517 4.506 22.672 1.00 93.75 101 HIS A O 1
ATOM 777 N N . LEU A 1 102 ? -14.154 3.659 20.694 1.00 93.06 102 LEU A N 1
ATOM 778 C CA . LEU A 1 102 ? -12.833 3.812 20.072 1.00 93.06 102 LEU A CA 1
ATOM 779 C C . LEU A 1 102 ? -12.414 5.288 19.968 1.00 93.06 102 LEU A C 1
ATOM 781 O O . LEU A 1 102 ? -11.270 5.616 20.289 1.00 93.06 102 LEU A O 1
ATOM 785 N N . PHE A 1 103 ? -13.319 6.167 19.531 1.00 92.19 103 PHE A N 1
ATOM 786 C CA . PHE A 1 103 ? -13.074 7.608 19.470 1.00 92.19 103 PHE A CA 1
ATOM 787 C C . PHE A 1 103 ? -12.766 8.184 20.859 1.00 92.19 103 PHE A C 1
ATOM 789 O O . PHE A 1 103 ? -11.757 8.869 21.024 1.00 92.19 103 PHE A O 1
ATOM 796 N N . ASP A 1 104 ? -13.573 7.841 21.868 1.00 90.19 104 ASP A N 1
ATOM 797 C CA . ASP A 1 104 ? -13.452 8.326 23.244 1.00 90.19 104 ASP A CA 1
ATOM 798 C C . ASP A 1 104 ? -12.052 8.033 23.821 1.00 90.19 104 ASP A C 1
ATOM 800 O O . ASP A 1 104 ? -11.372 8.945 24.308 1.00 90.19 104 ASP A O 1
ATOM 804 N N . ILE A 1 105 ? -11.560 6.792 23.681 1.00 90.81 105 ILE A N 1
ATOM 805 C CA . ILE A 1 105 ? -10.215 6.423 24.150 1.00 90.81 105 ILE A CA 1
ATOM 806 C C . ILE A 1 105 ? -9.101 7.052 23.293 1.00 90.81 105 ILE A C 1
ATOM 808 O O . ILE A 1 105 ? -8.065 7.459 23.827 1.00 90.81 105 ILE A O 1
ATOM 812 N N . GLN A 1 106 ? -9.279 7.177 21.971 1.00 91.12 106 GLN A N 1
ATOM 813 C CA . GLN A 1 106 ? -8.283 7.818 21.102 1.00 91.12 106 GLN A CA 1
ATOM 814 C C . GLN A 1 106 ? -8.132 9.315 21.415 1.00 91.12 106 GLN A C 1
ATOM 816 O O . GLN A 1 106 ? -7.001 9.811 21.485 1.00 91.12 106 GLN A O 1
ATOM 821 N N . LEU A 1 107 ? -9.242 10.012 21.672 1.00 88.69 107 LEU A N 1
ATOM 822 C CA . LEU A 1 107 ? -9.268 11.414 22.079 1.00 88.69 107 LEU A CA 1
ATOM 823 C C . LEU A 1 107 ? -8.589 11.608 23.440 1.00 88.69 107 LEU A C 1
ATOM 825 O O . LEU A 1 107 ? -7.686 12.441 23.550 1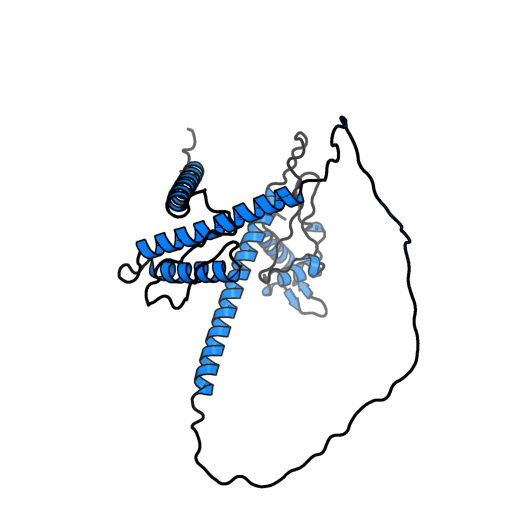.00 88.69 107 LEU A O 1
ATOM 829 N N . ALA A 1 108 ? -8.921 10.784 24.441 1.00 85.81 108 ALA A N 1
ATOM 830 C CA . ALA A 1 108 ? -8.262 10.798 25.751 1.00 85.81 108 ALA A CA 1
ATOM 831 C C . ALA A 1 108 ? -6.733 10.665 25.619 1.00 85.81 108 ALA A C 1
ATOM 833 O O . ALA A 1 108 ? -5.960 11.469 26.155 1.00 85.81 108 ALA A O 1
ATOM 834 N N . ARG A 1 109 ? -6.288 9.699 24.802 1.00 87.38 109 ARG A N 1
ATOM 835 C CA . ARG A 1 109 ? -4.872 9.461 24.492 1.00 87.38 109 ARG A CA 1
ATOM 836 C C . ARG A 1 109 ? -4.206 10.649 23.802 1.00 87.38 109 ARG A C 1
ATOM 838 O O . ARG A 1 109 ? -3.035 10.929 24.069 1.00 87.38 109 ARG A O 1
ATOM 845 N N . HIS A 1 110 ? -4.912 11.323 22.894 1.00 87.81 110 HIS A N 1
ATOM 846 C CA . HIS A 1 110 ? -4.414 12.518 22.219 1.00 87.81 110 HIS A CA 1
ATOM 847 C C . HIS A 1 110 ? -4.248 13.672 23.213 1.00 87.81 110 HIS A C 1
ATOM 849 O O . HIS A 1 110 ? -3.150 14.219 23.335 1.00 87.81 110 HIS A O 1
ATOM 855 N N . VAL A 1 111 ? -5.313 14.020 23.942 1.00 85.19 111 VAL A N 1
ATOM 856 C CA . VAL A 1 111 ? -5.346 15.148 24.885 1.00 85.19 111 VAL A CA 1
ATOM 857 C C . VAL A 1 111 ? -4.240 15.002 25.926 1.00 85.19 111 VAL A C 1
ATOM 859 O O . VAL A 1 111 ? -3.425 15.911 26.090 1.00 85.19 111 VAL A O 1
ATOM 862 N N . GLN A 1 112 ? -4.123 13.831 26.555 1.00 82.38 112 GLN A N 1
ATOM 863 C CA . GLN A 1 112 ? -3.093 13.581 27.560 1.00 82.38 112 GLN A CA 1
ATOM 864 C C . GLN A 1 112 ? -1.670 13.682 26.978 1.00 82.38 112 GLN A C 1
ATOM 866 O O . GLN A 1 112 ? -0.794 14.287 27.597 1.00 82.38 112 GLN A O 1
ATOM 871 N N . ARG A 1 113 ? -1.423 13.167 25.761 1.00 84.06 113 ARG A N 1
ATOM 872 C CA . ARG A 1 113 ? -0.124 13.325 25.073 1.00 84.06 113 ARG A CA 1
ATOM 873 C C . ARG A 1 113 ? 0.203 14.791 24.787 1.00 84.06 113 ARG A C 1
ATOM 875 O O . ARG A 1 113 ? 1.361 15.180 24.931 1.00 84.06 113 ARG A O 1
ATOM 882 N N . SER A 1 114 ? -0.781 15.597 24.400 1.00 83.50 114 SER A N 1
ATOM 883 C CA . SER A 1 114 ? -0.606 17.032 24.143 1.00 83.50 114 SER A CA 1
ATOM 884 C C . SER A 1 114 ? -0.322 17.813 25.433 1.00 83.50 114 SER A C 1
ATOM 886 O O . SER A 1 114 ? 0.633 18.591 25.470 1.00 83.50 114 SER A O 1
ATOM 888 N N . VAL A 1 115 ? -1.027 17.511 26.528 1.00 79.44 115 VAL A N 1
ATOM 889 C CA . VAL A 1 115 ? -0.748 18.052 27.873 1.00 79.44 115 VAL A CA 1
ATOM 890 C C . VAL A 1 115 ? 0.663 17.668 28.350 1.00 79.44 115 VAL A C 1
ATOM 892 O O . VAL A 1 115 ? 1.443 18.526 28.765 1.00 79.44 115 VAL A O 1
ATOM 895 N N . MET A 1 116 ? 1.062 16.397 28.216 1.00 75.75 116 MET A N 1
ATOM 896 C CA . MET A 1 116 ? 2.416 15.942 28.569 1.00 75.75 116 MET A CA 1
ATOM 897 C C . MET A 1 116 ? 3.516 16.597 27.718 1.00 75.75 116 MET A C 1
ATOM 899 O O . MET A 1 116 ? 4.617 16.824 28.223 1.00 75.75 116 MET A O 1
ATOM 903 N N . LYS A 1 117 ? 3.251 16.907 26.440 1.00 77.50 117 LYS A N 1
ATOM 904 C CA . LYS A 1 117 ? 4.181 17.662 25.582 1.00 77.50 117 LYS A CA 1
ATOM 905 C C . LYS A 1 117 ? 4.359 19.099 26.075 1.00 77.50 117 LYS A C 1
ATOM 907 O O . LYS A 1 117 ? 5.495 19.554 26.155 1.00 77.50 117 LYS A O 1
ATOM 912 N N . GLN A 1 118 ? 3.278 19.786 26.450 1.00 71.94 118 GLN A N 1
ATOM 913 C CA . GLN A 1 118 ? 3.339 21.153 26.986 1.00 71.94 118 GLN A CA 1
ATOM 914 C C . GLN A 1 118 ? 4.173 21.219 28.276 1.00 71.94 118 GLN A C 1
ATOM 916 O O . GLN A 1 118 ? 5.112 22.012 28.359 1.00 71.94 118 GLN A O 1
ATOM 921 N N . PHE A 1 119 ? 3.931 20.318 29.236 1.00 63.91 119 PHE A N 1
ATOM 922 C CA . PHE A 1 119 ? 4.738 20.253 30.463 1.00 63.91 119 PHE A CA 1
ATOM 923 C C . PHE A 1 119 ? 6.222 19.944 30.202 1.00 63.91 119 PHE A C 1
ATOM 925 O O . PHE A 1 119 ? 7.085 20.512 30.865 1.00 63.91 119 PHE A O 1
ATOM 932 N N . LYS A 1 120 ? 6.546 19.108 29.205 1.00 60.47 120 LYS A N 1
ATOM 933 C CA . LYS A 1 120 ? 7.940 18.828 28.803 1.00 60.47 120 LYS A CA 1
ATOM 934 C C . LYS A 1 120 ? 8.608 19.952 28.001 1.00 60.47 120 LYS A C 1
ATOM 936 O O . LYS A 1 120 ? 9.825 19.934 27.858 1.00 60.47 120 LYS A O 1
ATOM 941 N N . SER A 1 121 ? 7.839 20.909 27.482 1.00 51.06 121 SER A N 1
ATOM 942 C CA . SER A 1 121 ? 8.329 22.007 26.637 1.00 51.06 121 SER A CA 1
ATOM 943 C C . SER A 1 121 ? 8.505 23.334 27.389 1.00 51.06 121 SER A C 1
ATOM 945 O O . SER A 1 121 ? 8.796 24.350 26.759 1.00 51.06 121 SER A O 1
ATOM 947 N N . THR A 1 122 ? 8.323 23.349 28.712 1.00 42.50 122 THR A N 1
ATOM 948 C CA . THR A 1 122 ? 8.438 24.562 29.534 1.00 42.50 122 THR A CA 1
ATOM 949 C C . THR A 1 122 ? 9.833 24.632 30.174 1.00 42.50 122 THR A C 1
ATOM 951 O O . THR A 1 122 ? 10.060 23.959 31.182 1.00 42.50 122 THR A O 1
ATOM 954 N N . PRO A 1 123 ? 10.792 25.419 29.643 1.00 43.94 123 PRO A N 1
ATOM 955 C CA . PRO A 1 123 ? 12.044 25.671 30.348 1.00 43.94 123 PRO A CA 1
ATOM 956 C C . PRO A 1 123 ? 11.769 26.497 31.619 1.00 43.94 123 PRO A C 1
ATOM 958 O O . PRO A 1 123 ? 10.906 27.378 31.598 1.00 43.94 123 PRO A O 1
ATOM 961 N N . PRO A 1 124 ? 12.506 26.279 32.722 1.00 38.72 124 PRO A N 1
ATOM 962 C CA . PRO A 1 124 ? 12.329 27.055 33.944 1.00 38.72 124 PRO A CA 1
ATOM 963 C C . PRO A 1 124 ? 12.875 28.481 33.765 1.00 38.72 124 PRO A C 1
ATOM 965 O O . PRO A 1 124 ? 14.026 28.771 34.089 1.00 38.72 124 PRO A O 1
ATOM 968 N N . THR A 1 125 ? 12.046 29.397 33.254 1.00 31.50 125 THR A N 1
ATOM 969 C CA . THR A 1 125 ? 12.348 30.835 33.241 1.00 31.50 125 THR A CA 1
ATOM 970 C C . THR A 1 125 ? 12.303 31.381 34.667 1.00 31.50 125 THR A C 1
ATOM 972 O O . THR A 1 125 ? 11.278 31.841 35.165 1.00 31.50 125 THR A O 1
ATOM 975 N N . SER A 1 126 ? 13.445 31.320 35.343 1.00 37.62 126 SER A N 1
ATOM 976 C CA . SER A 1 126 ? 13.642 31.888 36.669 1.00 37.62 126 SER A CA 1
ATOM 977 C C . SER A 1 126 ? 13.589 33.419 36.627 1.00 37.62 126 SER A C 1
ATOM 979 O O . SER A 1 126 ? 14.445 34.064 36.023 1.00 37.62 126 SER A O 1
ATOM 981 N N . LYS A 1 127 ? 12.586 34.003 37.299 1.00 33.19 127 LYS A N 1
ATOM 982 C CA . LYS A 1 127 ? 12.592 35.388 37.817 1.00 33.19 127 LYS A CA 1
ATOM 983 C C . LYS A 1 127 ? 11.393 35.657 38.746 1.00 33.19 127 LYS A C 1
ATOM 985 O O . LYS A 1 127 ? 10.388 36.216 38.314 1.00 33.19 127 LYS A O 1
ATOM 990 N N . PRO A 1 128 ? 11.489 35.324 40.044 1.00 36.06 128 PRO A N 1
ATOM 991 C CA . PRO A 1 128 ? 10.722 36.029 41.063 1.00 36.06 128 PRO A CA 1
ATOM 992 C C . PRO A 1 128 ? 11.254 37.467 41.132 1.00 36.06 128 PRO A C 1
ATOM 994 O O . PRO A 1 128 ? 12.445 37.670 41.373 1.00 36.06 128 PRO A O 1
ATOM 997 N N . SER A 1 129 ? 10.406 38.470 40.899 1.00 32.12 129 SER A N 1
ATOM 998 C CA . SER A 1 129 ? 10.790 39.864 41.153 1.00 32.12 129 SER A CA 1
ATOM 999 C C . SER A 1 129 ? 10.752 40.117 42.659 1.00 32.12 129 SER A C 1
ATOM 1001 O O . SER A 1 129 ? 9.755 39.808 43.306 1.00 32.12 129 SER A O 1
ATOM 1003 N N . ALA A 1 130 ? 11.836 40.643 43.226 1.00 33.78 130 ALA A N 1
ATOM 1004 C CA . ALA A 1 130 ? 11.984 40.756 44.672 1.00 33.78 130 ALA A CA 1
ATOM 1005 C C . ALA A 1 130 ? 11.301 42.007 45.249 1.00 33.78 130 ALA A C 1
ATOM 1007 O O . ALA A 1 130 ? 11.489 43.113 44.744 1.00 33.78 130 ALA A O 1
ATOM 1008 N N . SER A 1 131 ? 10.605 41.832 46.374 1.00 30.45 131 SER A N 1
ATOM 1009 C CA . SER A 1 131 ? 10.282 42.903 47.320 1.00 30.45 131 SER A CA 1
ATOM 1010 C C . SER A 1 131 ? 10.059 42.329 48.727 1.00 30.45 131 SER A C 1
ATOM 1012 O O . SER A 1 131 ? 9.169 41.505 48.897 1.00 30.45 131 SER A O 1
ATOM 1014 N N . HIS A 1 132 ? 10.898 42.766 49.673 1.00 33.06 132 HIS A N 1
ATOM 1015 C CA . HIS A 1 132 ? 10.693 43.025 51.115 1.00 33.06 132 HIS A CA 1
ATOM 1016 C C . HIS A 1 132 ? 9.485 42.403 51.867 1.00 33.06 132 HIS A C 1
ATOM 1018 O O . HIS A 1 132 ? 8.370 42.457 51.366 1.00 33.06 132 HIS A O 1
ATOM 1024 N N . GLU A 1 133 ? 9.541 41.953 53.134 1.00 28.59 133 GLU A N 1
ATOM 1025 C CA . GLU A 1 133 ? 10.565 41.755 54.203 1.00 28.59 133 GLU A CA 1
ATOM 1026 C C . GLU A 1 133 ? 9.838 41.031 55.390 1.00 28.59 133 GLU A C 1
ATOM 1028 O O . GLU A 1 133 ? 8.609 41.036 55.403 1.00 28.59 133 GLU A O 1
ATOM 1033 N N . ALA A 1 134 ? 10.411 40.431 56.451 1.00 29.92 134 ALA A N 1
ATOM 1034 C CA . ALA A 1 134 ? 11.764 40.003 56.864 1.00 29.92 134 ALA A CA 1
ATOM 1035 C C . ALA A 1 134 ? 11.652 39.081 58.122 1.00 29.92 134 ALA A C 1
ATOM 1037 O O . ALA A 1 134 ? 10.581 39.019 58.725 1.00 29.92 134 ALA A O 1
ATOM 1038 N N . LYS A 1 135 ? 12.782 38.503 58.591 1.00 31.09 135 LYS A N 1
ATOM 1039 C CA . LYS A 1 135 ? 12.954 37.665 59.819 1.00 31.09 135 LYS A CA 1
ATOM 1040 C C . LYS A 1 135 ? 12.329 36.250 59.741 1.00 31.09 135 LYS A C 1
ATOM 1042 O O . LYS A 1 135 ? 11.444 36.022 58.929 1.00 31.09 135 LYS A O 1
ATOM 1047 N N . ASP A 1 136 ? 12.758 35.248 60.518 1.00 29.11 136 ASP A N 1
ATOM 1048 C CA . ASP A 1 136 ? 13.816 35.192 61.553 1.00 29.11 136 ASP A CA 1
ATOM 1049 C C . ASP A 1 136 ? 14.681 33.906 61.421 1.00 29.11 136 ASP A C 1
ATOM 1051 O O . ASP A 1 136 ? 14.459 33.094 60.523 1.00 29.11 136 ASP A O 1
ATOM 1055 N N . ALA A 1 137 ? 15.703 33.741 62.264 1.00 30.95 137 ALA A N 1
ATOM 1056 C CA . ALA A 1 137 ? 16.763 32.732 62.122 1.00 30.95 137 ALA A CA 1
ATOM 1057 C C . ALA A 1 137 ? 16.429 31.322 62.677 1.00 30.95 137 ALA A C 1
ATOM 1059 O O . ALA A 1 137 ? 15.711 31.199 63.666 1.00 30.95 137 ALA A O 1
ATOM 1060 N N . SER A 1 138 ? 17.062 30.258 62.145 1.00 31.89 138 SER A N 1
ATOM 1061 C CA . SER A 1 138 ? 18.291 29.703 62.765 1.00 31.89 138 SER A CA 1
ATOM 1062 C C . SER A 1 138 ? 18.893 28.463 62.061 1.00 31.89 138 SER A C 1
ATOM 1064 O O . SER A 1 138 ? 18.180 27.558 61.646 1.00 31.89 138 SER A O 1
ATOM 1066 N N . ASP A 1 139 ? 20.230 28.422 62.092 1.00 26.27 139 ASP A N 1
ATOM 1067 C CA . ASP A 1 139 ? 21.158 27.271 62.077 1.00 26.27 139 ASP A CA 1
ATOM 1068 C C . ASP A 1 139 ? 21.464 26.438 60.803 1.00 26.27 139 ASP A C 1
ATOM 1070 O O . ASP A 1 139 ? 20.606 26.085 59.996 1.00 26.27 139 ASP A O 1
ATOM 1074 N N . CYS A 1 140 ? 22.760 26.123 60.662 1.00 23.95 140 CYS A N 1
ATOM 1075 C CA . CYS A 1 140 ? 23.430 25.283 59.654 1.00 23.95 140 CYS A CA 1
ATOM 1076 C C . CYS A 1 140 ? 24.889 25.063 60.112 1.00 23.95 140 CYS A C 1
ATOM 1078 O O . CYS A 1 140 ? 25.556 26.045 60.449 1.00 23.95 140 CYS A O 1
ATOM 1080 N N . PRO A 1 141 ? 25.440 23.832 60.062 1.00 35.47 141 PRO A N 1
ATOM 1081 C CA . PRO A 1 141 ? 26.191 23.388 58.868 1.00 35.47 141 PRO A CA 1
ATOM 1082 C C . PRO A 1 141 ? 26.095 21.857 58.611 1.00 35.47 141 PRO A C 1
ATOM 1084 O O . PRO A 1 141 ? 25.550 21.119 59.420 1.00 35.47 141 PRO A O 1
ATOM 1087 N N . GLY A 1 142 ? 26.627 21.274 57.530 1.00 26.69 142 GLY A N 1
ATOM 1088 C CA . GLY A 1 142 ? 27.211 21.852 56.316 1.00 26.69 142 GLY A CA 1
ATOM 1089 C C . GLY A 1 142 ? 27.955 20.807 55.456 1.00 26.69 142 GLY A C 1
ATOM 1090 O O . GLY A 1 142 ? 28.627 19.936 55.992 1.00 26.69 142 GLY A O 1
ATOM 1091 N N . ARG A 1 143 ? 27.806 20.925 54.127 1.00 28.27 143 ARG A N 1
ATOM 1092 C CA . ARG A 1 143 ? 28.808 20.761 53.040 1.00 28.27 143 ARG A CA 1
ATOM 1093 C C . ARG A 1 143 ? 30.059 19.886 53.325 1.00 28.27 143 ARG A C 1
ATOM 1095 O O . ARG A 1 143 ? 30.830 20.201 54.229 1.00 28.27 143 ARG A O 1
ATOM 1102 N N . HIS A 1 144 ? 30.353 18.825 52.562 1.00 29.55 144 HIS A N 1
ATOM 1103 C CA . HIS A 1 144 ? 30.972 18.808 51.207 1.00 29.55 144 HIS A CA 1
ATOM 1104 C C . HIS A 1 144 ? 31.034 17.340 50.682 1.00 29.55 144 HIS A C 1
ATOM 1106 O O . HIS A 1 144 ? 31.007 16.436 51.513 1.00 29.55 144 HIS A O 1
ATOM 1112 N N . GLU A 1 145 ? 31.237 16.965 49.405 1.00 26.83 145 GLU A N 1
ATOM 1113 C CA . GLU A 1 145 ? 30.966 17.583 48.082 1.00 26.83 145 GLU A CA 1
ATOM 1114 C C . GLU A 1 145 ? 30.986 16.446 46.995 1.00 26.83 145 GLU A C 1
ATOM 1116 O O . GLU A 1 145 ? 30.083 15.612 47.007 1.00 26.83 145 GLU A O 1
ATOM 1121 N N . THR A 1 146 ? 31.991 16.345 46.099 1.00 26.73 146 THR A N 1
ATOM 1122 C CA . THR A 1 146 ? 32.131 15.364 44.968 1.00 26.73 146 THR A CA 1
ATOM 1123 C C . THR A 1 146 ? 33.593 15.354 44.420 1.00 26.73 146 THR A C 1
ATOM 1125 O O . THR A 1 146 ? 34.357 16.183 44.924 1.00 26.73 146 THR A O 1
ATOM 1128 N N . PRO A 1 147 ? 34.039 14.573 43.382 1.00 43.53 147 PRO A N 1
ATOM 1129 C CA . PRO A 1 147 ? 33.478 13.408 42.639 1.00 43.53 147 PRO A CA 1
ATOM 1130 C C . PRO A 1 147 ? 34.506 12.241 42.345 1.00 43.53 147 PRO A C 1
ATOM 1132 O O . PRO A 1 147 ? 35.582 12.194 42.927 1.00 43.53 147 PRO A O 1
ATOM 1135 N N . GLU A 1 148 ? 34.172 11.361 41.372 1.00 24.78 148 GLU A N 1
ATOM 1136 C CA . GLU A 1 148 ? 35.043 10.536 40.470 1.00 24.78 148 GLU A CA 1
ATOM 1137 C C . GLU A 1 148 ? 35.360 9.034 40.748 1.00 24.78 148 GLU A C 1
ATOM 1139 O O . GLU A 1 148 ? 35.299 8.519 41.861 1.00 24.78 148 GLU A O 1
ATOM 1144 N N . THR A 1 149 ? 35.632 8.322 39.640 1.00 24.31 149 THR A N 1
ATOM 1145 C CA . THR A 1 149 ? 35.922 6.877 39.421 1.00 24.31 149 THR A CA 1
ATOM 1146 C C . THR A 1 149 ? 37.277 6.739 38.669 1.00 24.31 149 THR A C 1
ATOM 1148 O O . THR A 1 149 ? 37.899 7.779 38.451 1.00 24.31 149 THR A O 1
ATOM 1151 N N . PRO A 1 150 ? 37.773 5.570 38.171 1.00 39.72 150 PRO A N 1
ATOM 1152 C CA . PRO A 1 150 ?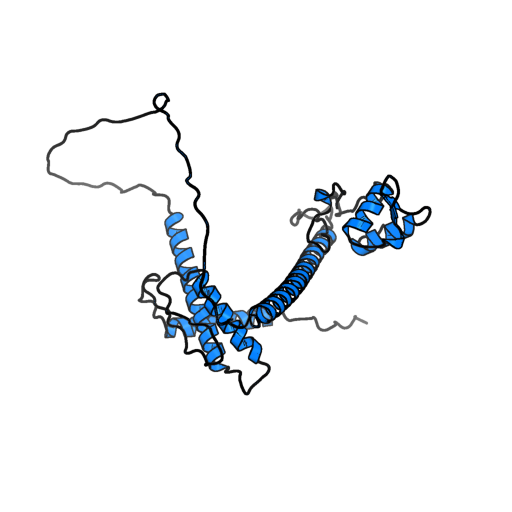 37.436 4.140 38.372 1.00 39.72 150 PRO A CA 1
ATOM 1153 C C . PRO A 1 150 ? 38.667 3.245 38.730 1.00 39.72 150 PRO A C 1
ATOM 1155 O O . PRO A 1 150 ? 39.797 3.723 38.664 1.00 39.72 150 PRO A O 1
ATOM 1158 N N . SER A 1 151 ? 38.487 1.928 38.985 1.00 25.16 151 SER A N 1
ATOM 1159 C CA . SER A 1 151 ? 39.258 0.807 38.352 1.00 25.16 151 SER A CA 1
ATOM 1160 C C . SER A 1 151 ? 39.134 -0.581 39.029 1.00 25.16 151 SER A C 1
ATOM 1162 O O . SER A 1 151 ? 38.689 -0.713 40.165 1.00 25.16 151 SER A O 1
ATOM 1164 N N . LEU A 1 152 ? 39.542 -1.602 38.260 1.00 27.02 152 LEU A N 1
ATOM 1165 C CA . LEU A 1 152 ? 39.794 -3.029 38.561 1.00 27.02 152 LEU A CA 1
ATOM 1166 C C . LEU A 1 152 ? 40.949 -3.235 39.600 1.00 27.02 152 LEU A C 1
ATOM 1168 O O . LEU A 1 152 ? 41.633 -2.269 39.919 1.00 27.02 152 LEU A O 1
ATOM 1172 N N . GLU A 1 153 ? 41.259 -4.417 40.173 1.00 27.41 153 GLU A N 1
ATOM 1173 C CA . GLU A 1 153 ? 40.983 -5.820 39.776 1.00 27.41 153 GLU A CA 1
ATOM 1174 C C . GLU A 1 153 ? 41.154 -6.869 40.925 1.00 27.41 153 GLU A C 1
ATOM 1176 O O . GLU A 1 153 ? 41.696 -6.555 41.979 1.00 27.41 153 GLU A O 1
ATOM 1181 N N . THR A 1 154 ? 40.819 -8.143 40.637 1.00 24.52 154 THR A N 1
ATOM 1182 C CA . THR A 1 154 ? 41.470 -9.390 41.138 1.00 24.52 154 THR A CA 1
ATOM 1183 C C . THR A 1 154 ? 41.359 -9.726 42.649 1.00 24.52 154 THR A C 1
ATOM 1185 O O . THR A 1 154 ? 42.057 -9.195 43.503 1.00 24.52 154 THR A O 1
ATOM 1188 N N . THR A 1 155 ? 40.533 -10.706 43.052 1.00 25.66 155 THR A N 1
ATOM 1189 C CA . THR A 1 155 ? 40.872 -12.156 43.036 1.00 25.66 155 THR A CA 1
ATOM 1190 C C . THR A 1 155 ? 39.640 -13.063 43.265 1.00 25.66 155 THR A C 1
ATOM 1192 O O . THR A 1 155 ? 38.692 -12.654 43.925 1.00 25.66 155 THR A O 1
ATOM 1195 N N . GLY A 1 156 ? 39.705 -14.336 42.829 1.00 24.81 156 GLY A N 1
ATOM 1196 C CA . GLY A 1 156 ? 38.869 -15.434 43.368 1.00 24.81 156 GLY A CA 1
ATOM 1197 C C . GLY A 1 156 ? 37.952 -16.157 42.367 1.00 24.81 156 GLY A C 1
ATOM 1198 O O . GLY A 1 156 ? 36.809 -15.763 42.171 1.00 24.81 156 GLY A O 1
ATOM 1199 N N . SER A 1 157 ? 38.420 -17.265 41.778 1.00 26.52 157 SER A N 1
ATOM 1200 C CA . SER A 1 157 ? 37.653 -18.116 40.844 1.00 26.52 157 SER A CA 1
ATOM 1201 C C . SER A 1 157 ? 37.690 -19.590 41.263 1.00 26.52 157 SER A C 1
ATOM 1203 O O . SER A 1 157 ? 38.724 -20.048 41.745 1.00 26.52 157 SER A O 1
ATOM 1205 N N . THR A 1 158 ? 36.602 -20.341 41.034 1.00 24.48 158 THR A N 1
ATOM 1206 C CA . THR A 1 158 ? 36.573 -21.810 40.817 1.00 24.48 158 THR A CA 1
ATOM 1207 C C . THR A 1 158 ? 35.236 -22.218 40.160 1.00 24.48 158 THR A C 1
ATOM 1209 O O . THR A 1 158 ? 34.235 -21.517 40.302 1.00 24.48 158 THR A O 1
ATOM 1212 N N . LYS A 1 159 ? 35.231 -23.312 39.378 1.00 29.97 159 LYS A N 1
ATOM 1213 C CA . LYS A 1 159 ? 34.131 -23.774 38.495 1.00 29.97 159 LYS A CA 1
ATOM 1214 C C . LYS A 1 159 ? 33.406 -25.054 39.015 1.00 29.97 159 LYS A C 1
ATOM 1216 O O . LYS A 1 159 ? 33.864 -25.619 40.003 1.00 29.97 159 LYS A O 1
ATOM 1221 N N . PRO A 1 160 ? 32.278 -25.488 38.395 1.00 37.25 160 PRO A N 1
ATOM 1222 C CA . PRO A 1 160 ? 31.334 -26.482 38.952 1.00 37.25 160 PRO A CA 1
ATOM 1223 C C . PRO A 1 160 ? 31.475 -27.917 38.365 1.00 37.25 160 PRO A C 1
ATOM 1225 O O . PRO A 1 160 ? 32.498 -28.230 37.762 1.00 37.25 160 PRO A O 1
ATOM 1228 N N . HIS A 1 161 ? 30.388 -28.716 38.467 1.00 27.75 161 HIS A N 1
ATOM 1229 C CA . HIS A 1 161 ? 30.133 -30.092 37.959 1.00 27.75 161 HIS A CA 1
ATOM 1230 C C . HIS A 1 161 ? 30.629 -31.260 38.853 1.00 27.75 161 HIS A C 1
ATOM 1232 O O . HIS A 1 161 ? 31.469 -31.005 39.714 1.00 27.75 161 HIS A O 1
ATOM 1238 N N . PRO A 1 162 ? 30.076 -32.506 38.745 1.00 32.59 162 PRO A N 1
ATOM 1239 C CA . PRO A 1 162 ? 29.470 -33.159 37.563 1.00 32.59 162 PRO A CA 1
ATOM 1240 C C . PRO A 1 162 ? 28.030 -33.710 37.704 1.00 32.59 162 PRO A C 1
ATOM 1242 O O . PRO A 1 162 ? 27.346 -33.488 38.697 1.00 32.59 162 PRO A O 1
ATOM 1245 N N . LEU A 1 163 ? 27.572 -34.385 36.638 1.00 26.81 163 LEU A N 1
ATOM 1246 C CA . LEU A 1 163 ? 26.317 -35.148 36.552 1.00 26.81 163 LEU A CA 1
ATOM 1247 C C . LEU A 1 163 ? 26.411 -36.515 37.260 1.00 26.81 163 LEU A C 1
ATOM 1249 O O . LEU A 1 163 ? 27.507 -37.032 37.470 1.00 26.81 163 LEU A O 1
ATOM 1253 N N . VAL A 1 164 ? 25.253 -37.142 37.492 1.00 26.98 164 VAL A N 1
ATOM 1254 C CA . VAL A 1 164 ? 25.102 -38.593 37.717 1.00 26.98 164 VAL A CA 1
ATOM 1255 C C . VAL A 1 164 ? 24.059 -39.130 36.725 1.00 26.98 164 VAL A C 1
ATOM 1257 O O . VAL A 1 164 ? 23.135 -38.409 36.351 1.00 26.98 164 VAL A O 1
ATOM 1260 N N . VAL A 1 165 ? 24.245 -40.370 36.270 1.00 33.59 165 VAL A N 1
ATOM 1261 C CA . VAL A 1 165 ? 23.396 -41.093 35.306 1.00 33.59 165 VAL A CA 1
ATOM 1262 C C . VAL A 1 165 ? 22.795 -42.306 36.009 1.00 33.59 165 VAL A C 1
ATOM 1264 O O . VAL A 1 165 ? 23.549 -43.023 36.664 1.00 33.59 165 VAL A O 1
ATOM 1267 N N . GLU A 1 166 ? 21.498 -42.580 35.834 1.00 26.78 166 GLU A N 1
ATOM 1268 C CA . GLU A 1 166 ? 20.913 -43.865 36.241 1.00 26.78 166 GLU A CA 1
ATOM 1269 C C . GLU A 1 166 ? 19.684 -44.270 35.396 1.00 26.78 166 GLU A C 1
ATOM 1271 O O . GLU A 1 166 ? 18.772 -43.479 35.166 1.00 26.78 166 GLU A O 1
ATOM 1276 N N . GLU A 1 167 ? 19.710 -45.519 34.932 1.00 29.23 167 GLU A N 1
ATOM 1277 C CA . GLU A 1 167 ? 18.661 -46.344 34.302 1.00 29.23 167 GLU A CA 1
ATOM 1278 C C . GLU A 1 167 ? 19.174 -47.812 34.395 1.00 29.23 167 GLU A C 1
ATOM 1280 O O . GLU A 1 167 ? 20.391 -47.974 34.565 1.00 29.23 167 GLU A O 1
ATOM 1285 N N . PRO A 1 168 ? 18.360 -48.890 34.259 1.00 38.62 168 PRO A N 1
ATOM 1286 C CA . PRO A 1 168 ? 16.989 -48.932 33.727 1.00 38.62 168 PRO A CA 1
ATOM 1287 C C . PRO A 1 168 ? 15.978 -49.816 34.518 1.00 38.62 168 PRO A C 1
ATOM 1289 O O . PRO A 1 168 ? 16.313 -50.433 35.529 1.00 38.62 168 PRO A O 1
ATOM 1292 N N . ASN A 1 169 ? 14.780 -49.982 33.928 1.00 24.92 169 ASN A N 1
ATOM 1293 C CA . ASN A 1 169 ? 13.710 -50.975 34.200 1.00 24.92 169 ASN A CA 1
ATOM 1294 C C . ASN A 1 169 ? 12.680 -50.672 35.319 1.00 24.92 169 ASN A C 1
ATOM 1296 O O . ASN A 1 169 ? 13.051 -50.221 36.399 1.00 24.92 169 ASN A O 1
ATOM 1300 N N . PRO A 1 170 ? 11.420 -51.142 35.166 1.00 38.34 170 PRO A N 1
ATOM 1301 C CA . PRO A 1 170 ? 10.610 -51.118 33.939 1.00 38.34 170 PRO A CA 1
ATOM 1302 C C . PRO A 1 170 ? 9.168 -50.588 34.185 1.00 38.34 170 PRO A C 1
ATOM 1304 O O . PRO A 1 170 ? 8.668 -50.661 35.307 1.00 38.34 170 PRO A O 1
ATOM 1307 N N . PRO A 1 171 ? 8.451 -50.095 33.157 1.00 38.28 171 PRO A N 1
ATOM 1308 C CA . PRO A 1 171 ? 7.039 -49.725 33.283 1.00 38.28 171 PRO A CA 1
ATOM 1309 C C . PRO A 1 171 ? 6.098 -50.936 33.127 1.00 38.28 171 PRO A C 1
ATOM 1311 O O . PRO A 1 171 ? 6.287 -51.761 32.234 1.00 38.28 171 PRO A O 1
ATOM 1314 N N . GLU A 1 172 ? 5.052 -51.011 33.957 1.00 37.06 172 GLU A N 1
ATOM 1315 C CA . GLU A 1 172 ? 3.935 -51.954 33.777 1.00 37.06 172 GLU A CA 1
ATOM 1316 C C . GLU A 1 172 ? 3.019 -51.552 32.599 1.00 37.06 172 GLU A C 1
ATOM 1318 O O . GLU A 1 172 ? 3.023 -50.411 32.128 1.00 37.06 172 GLU A O 1
ATOM 1323 N N . GLU A 1 173 ? 2.240 -52.510 32.093 1.00 35.28 173 GLU A N 1
ATOM 1324 C CA . GLU A 1 173 ? 1.482 -52.379 30.846 1.00 35.28 173 GLU A CA 1
ATOM 1325 C C . GLU A 1 173 ? 0.126 -51.653 30.969 1.00 35.28 173 GLU A C 1
ATOM 1327 O O . GLU A 1 173 ? -0.706 -52.016 31.795 1.00 35.28 173 GLU A O 1
ATOM 1332 N N . VAL A 1 174 ? -0.157 -50.807 29.957 1.00 36.34 174 VAL A N 1
ATOM 1333 C CA . VAL A 1 174 ? -1.492 -50.613 29.326 1.00 36.34 174 VAL A CA 1
ATOM 1334 C C . VAL A 1 174 ? -2.548 -49.818 30.150 1.00 36.34 174 VAL A C 1
ATOM 1336 O O . VAL A 1 174 ? -2.577 -49.897 31.372 1.00 36.34 174 VAL A O 1
ATOM 1339 N N . PRO A 1 175 ? -3.447 -49.016 29.514 1.00 39.59 175 PRO A N 1
ATOM 1340 C CA . PRO A 1 175 ? -3.773 -48.975 28.087 1.00 39.59 175 PRO A CA 1
ATOM 1341 C C . PRO A 1 175 ? -3.385 -47.707 27.313 1.00 39.59 175 PRO A C 1
ATOM 1343 O O . PRO A 1 175 ? -3.340 -46.582 27.807 1.00 39.59 175 PRO A O 1
ATOM 1346 N N . SER A 1 176 ? -3.211 -47.926 26.011 1.00 48.06 176 SER A N 1
ATOM 1347 C CA . SER A 1 176 ? -3.004 -46.934 24.959 1.00 48.06 176 SER A CA 1
ATOM 1348 C C . SER A 1 176 ? -4.074 -45.832 24.920 1.00 48.06 176 SER A C 1
ATOM 1350 O O . SER A 1 176 ? -5.214 -46.075 24.516 1.00 48.06 176 SER A O 1
ATOM 1352 N N . ARG A 1 177 ? -3.682 -44.587 25.219 1.00 36.94 177 ARG A N 1
ATOM 1353 C CA . ARG A 1 177 ? -4.459 -43.390 24.858 1.00 36.94 177 ARG A CA 1
ATOM 1354 C C . ARG A 1 177 ? -4.261 -43.085 23.367 1.00 36.94 177 ARG A C 1
ATOM 1356 O O . ARG A 1 177 ? -3.139 -43.095 22.868 1.00 36.94 177 ARG A O 1
ATOM 1363 N N . SER A 1 178 ? -5.353 -42.846 22.646 1.00 42.56 178 SER A N 1
ATOM 1364 C CA . SER A 1 178 ? -5.392 -42.786 21.179 1.00 42.56 178 SER A CA 1
ATOM 1365 C C . SER A 1 178 ? -4.626 -41.596 20.577 1.00 42.56 178 SER A C 1
ATOM 1367 O O . SER A 1 178 ? -5.055 -40.447 20.704 1.00 42.56 178 SER A O 1
ATOM 1369 N N . LYS A 1 179 ? -3.543 -41.877 19.837 1.00 48.06 179 LYS A N 1
ATOM 1370 C CA . LYS A 1 179 ? -2.817 -40.905 18.996 1.00 48.06 179 LYS A CA 1
ATOM 1371 C C . LYS A 1 179 ? -3.592 -40.568 17.711 1.00 48.06 179 LYS A C 1
ATOM 1373 O O . LYS A 1 179 ? -3.208 -40.980 16.622 1.00 48.06 179 LYS A O 1
ATOM 1378 N N . SER A 1 180 ? -4.705 -39.847 17.842 1.00 43.66 180 SER A N 1
ATOM 1379 C CA . SER A 1 180 ? -5.543 -39.428 16.702 1.00 43.66 180 SER A CA 1
ATOM 1380 C C . SER A 1 180 ? -5.941 -37.945 16.707 1.00 43.66 180 SER A C 1
ATOM 1382 O O . SER A 1 180 ? -6.626 -37.514 15.787 1.00 43.66 180 SER A O 1
ATOM 1384 N N . GLY A 1 181 ? -5.532 -37.166 17.717 1.00 49.22 181 GLY A N 1
ATOM 1385 C CA . GLY A 1 181 ? -5.813 -35.723 17.796 1.00 49.22 181 GLY A CA 1
ATOM 1386 C C . GLY A 1 181 ? -4.746 -34.849 17.127 1.00 49.22 181 GLY A C 1
ATOM 1387 O O . GLY A 1 181 ? -5.068 -34.016 16.286 1.00 49.22 181 GLY A O 1
ATOM 1388 N N . GLU A 1 182 ? -3.469 -35.081 17.454 1.00 51.44 182 GLU A N 1
ATOM 1389 C CA . GLU A 1 182 ? -2.341 -34.203 17.079 1.00 51.44 182 GLU A CA 1
ATOM 1390 C C . GLU A 1 182 ? -2.200 -33.985 15.565 1.00 51.44 182 GLU A C 1
ATOM 1392 O O . GLU A 1 182 ? -1.854 -32.893 15.129 1.00 51.44 182 GLU A O 1
ATOM 1397 N N . ILE A 1 183 ? -2.505 -35.002 14.752 1.00 53.12 183 ILE A N 1
ATOM 1398 C CA . ILE A 1 183 ? -2.398 -34.933 13.285 1.00 53.12 183 ILE A CA 1
ATOM 1399 C C . ILE A 1 183 ? -3.424 -33.946 12.698 1.00 53.12 183 ILE A C 1
ATOM 1401 O O . ILE A 1 183 ? -3.112 -33.245 11.740 1.00 53.12 183 ILE A O 1
ATOM 1405 N N . GLY A 1 184 ? -4.621 -33.848 13.288 1.00 58.75 184 GLY A N 1
ATOM 1406 C CA . GLY A 1 184 ? -5.647 -32.896 12.856 1.00 58.75 184 GLY A CA 1
ATOM 1407 C C . GLY A 1 184 ? -5.277 -31.450 13.188 1.00 58.75 184 GLY A C 1
ATOM 1408 O O . GLY A 1 184 ? -5.366 -30.582 12.320 1.00 58.75 184 GLY A O 1
ATOM 1409 N N . ASP A 1 185 ? -4.798 -31.198 14.411 1.00 65.06 185 ASP A N 1
ATOM 1410 C CA . ASP A 1 185 ? -4.352 -29.858 14.815 1.00 65.06 185 ASP A CA 1
ATOM 1411 C C . ASP A 1 185 ? -3.082 -29.418 14.070 1.00 65.06 185 ASP A C 1
ATOM 1413 O O . ASP A 1 185 ? -2.991 -28.249 13.693 1.00 65.06 185 ASP A O 1
ATOM 1417 N N . LEU A 1 186 ? -2.131 -30.318 13.773 1.00 68.75 186 LEU A N 1
ATOM 1418 C CA . LEU A 1 186 ? -0.979 -29.974 12.927 1.00 68.75 186 LEU A CA 1
ATOM 1419 C C . LEU A 1 186 ? -1.409 -29.596 11.506 1.00 68.75 186 LEU A C 1
ATOM 1421 O O . LEU A 1 186 ? -0.945 -28.577 11.000 1.00 68.75 186 LEU A O 1
ATOM 1425 N N . SER A 1 187 ? -2.298 -30.365 10.867 1.00 76.81 187 SER A N 1
ATOM 1426 C CA . SER A 1 187 ? -2.801 -30.026 9.527 1.00 76.81 187 SER A CA 1
ATOM 1427 C C . SER A 1 187 ? -3.494 -28.664 9.514 1.00 76.81 187 SER A C 1
ATOM 1429 O O . SER A 1 187 ? -3.127 -27.804 8.718 1.00 76.81 187 SER A O 1
ATOM 1431 N N . ARG A 1 188 ? -4.400 -28.419 10.466 1.00 82.31 188 ARG A N 1
ATOM 1432 C CA . ARG A 1 188 ? -5.102 -27.137 10.611 1.00 82.31 188 ARG A CA 1
ATOM 1433 C C . ARG A 1 188 ? -4.156 -25.968 10.913 1.00 82.31 188 ARG A C 1
ATOM 1435 O O . ARG A 1 188 ? -4.356 -24.861 10.422 1.00 82.31 188 ARG A O 1
ATOM 1442 N N . THR A 1 189 ? -3.108 -26.200 11.702 1.00 84.50 189 THR A N 1
ATOM 1443 C CA . THR A 1 189 ? -2.074 -25.189 11.979 1.00 84.50 189 THR A CA 1
ATOM 1444 C C . THR A 1 189 ? -1.257 -24.882 10.723 1.00 84.50 189 THR A C 1
ATOM 1446 O O . THR A 1 189 ? -0.990 -23.718 10.439 1.00 84.50 189 THR A O 1
ATOM 1449 N N . ASN A 1 190 ? -0.916 -25.898 9.925 1.00 90.56 190 ASN A N 1
ATOM 1450 C CA . ASN A 1 190 ? -0.219 -25.723 8.650 1.00 90.56 190 ASN A CA 1
ATOM 1451 C C . ASN A 1 190 ? -1.083 -24.981 7.615 1.00 90.56 190 ASN A C 1
ATOM 1453 O O . ASN A 1 190 ? -0.567 -24.109 6.921 1.00 90.56 190 ASN A O 1
ATOM 1457 N N . GLU A 1 191 ? -2.386 -25.268 7.543 1.00 90.69 191 GLU A N 1
ATOM 1458 C CA . GLU A 1 191 ? -3.352 -24.533 6.710 1.00 90.69 191 GLU A CA 1
ATOM 1459 C C . GLU A 1 191 ? -3.370 -23.038 7.069 1.00 90.69 191 GLU A C 1
ATOM 1461 O O . GLU A 1 191 ? -3.169 -22.195 6.195 1.00 90.69 191 GLU A O 1
ATOM 1466 N N . LEU A 1 192 ? -3.487 -22.706 8.361 1.00 89.00 192 LEU A N 1
ATOM 1467 C CA . LEU A 1 192 ? -3.445 -21.322 8.852 1.00 89.00 192 LEU A CA 1
ATOM 1468 C C . LEU A 1 192 ? -2.089 -20.635 8.604 1.00 89.00 192 LEU A C 1
ATOM 1470 O O . LEU A 1 192 ? -2.047 -19.434 8.343 1.00 89.00 192 LEU A O 1
ATOM 1474 N N . ILE A 1 193 ? -0.972 -21.372 8.646 1.00 92.75 193 ILE A N 1
ATOM 1475 C CA . ILE A 1 193 ? 0.360 -20.847 8.296 1.00 92.75 193 ILE A CA 1
ATOM 1476 C C . ILE A 1 193 ? 0.458 -20.539 6.793 1.00 92.75 193 ILE A C 1
ATOM 1478 O O . ILE A 1 193 ? 1.057 -19.529 6.416 1.00 92.75 193 ILE A O 1
ATOM 1482 N N . VAL A 1 194 ? -0.137 -21.365 5.927 1.00 93.25 194 VAL A N 1
ATOM 1483 C CA . VAL A 1 194 ? -0.191 -21.120 4.475 1.00 93.25 194 VAL A CA 1
ATOM 1484 C C . VAL A 1 194 ? -1.092 -19.925 4.151 1.00 93.25 194 VAL A C 1
ATOM 1486 O O . VAL A 1 194 ? -0.685 -19.057 3.377 1.00 93.25 194 VAL A O 1
ATOM 1489 N N . GLU A 1 195 ? -2.264 -19.824 4.784 1.00 92.00 195 GLU A N 1
ATOM 1490 C CA . GLU A 1 195 ? -3.167 -18.673 4.653 1.00 92.00 195 GLU A CA 1
ATOM 1491 C C . GLU A 1 195 ? -2.489 -17.372 5.115 1.00 92.00 195 GLU A C 1
ATOM 1493 O O . GLU A 1 195 ? -2.485 -16.376 4.388 1.00 92.00 195 GLU A O 1
ATOM 1498 N N . LEU A 1 196 ? -1.828 -17.392 6.279 1.00 92.62 196 LEU A N 1
ATOM 1499 C CA . LEU A 1 196 ? -1.058 -16.258 6.792 1.00 92.62 196 LEU A CA 1
ATOM 1500 C C . LEU A 1 196 ? 0.081 -15.863 5.841 1.00 92.62 196 LEU A C 1
ATOM 1502 O O . LEU A 1 196 ? 0.289 -14.673 5.605 1.00 92.62 196 LEU A O 1
ATOM 1506 N N . LYS A 1 197 ? 0.800 -16.835 5.264 1.00 92.12 197 LYS A N 1
ATOM 1507 C CA . LYS A 1 197 ? 1.882 -16.578 4.302 1.00 92.12 197 LYS A CA 1
ATOM 1508 C C . LYS A 1 197 ? 1.371 -15.875 3.042 1.00 92.12 197 LYS A C 1
ATOM 1510 O O . LYS A 1 197 ? 1.988 -14.901 2.613 1.00 92.12 197 LYS A O 1
ATOM 1515 N N . GLU A 1 198 ? 0.268 -16.336 2.451 1.00 92.69 198 GLU A N 1
ATOM 1516 C CA . GLU A 1 198 ? -0.280 -15.694 1.247 1.00 92.69 198 GLU A CA 1
ATOM 1517 C C . GLU A 1 198 ? -0.909 -14.329 1.579 1.00 92.69 198 GLU A C 1
ATOM 1519 O O . GLU A 1 198 ? -0.721 -13.375 0.829 1.00 92.69 198 GLU A O 1
ATOM 1524 N N . SER A 1 199 ? -1.550 -14.185 2.744 1.00 90.62 199 SER A N 1
ATOM 1525 C CA . SER A 1 199 ? -2.054 -12.898 3.245 1.00 90.62 199 SER A CA 1
ATOM 1526 C C . SER A 1 199 ? -0.931 -11.861 3.403 1.00 90.62 199 SER A C 1
ATOM 1528 O O . SER A 1 199 ? -1.035 -10.748 2.883 1.00 90.62 199 SER A O 1
ATOM 1530 N N . LEU A 1 200 ? 0.199 -12.241 4.015 1.00 92.81 200 LEU A N 1
ATOM 1531 C CA . LEU A 1 200 ? 1.389 -11.387 4.120 1.00 92.81 200 LEU A CA 1
ATOM 1532 C C . LEU A 1 200 ? 1.969 -11.031 2.744 1.00 92.81 200 LEU A C 1
ATOM 1534 O O . LEU A 1 200 ? 2.273 -9.868 2.497 1.00 92.81 200 LEU A O 1
ATOM 1538 N N . LYS A 1 201 ? 2.062 -11.990 1.817 1.00 91.06 201 LYS A N 1
ATOM 1539 C CA . LYS A 1 201 ? 2.527 -11.748 0.441 1.00 91.06 201 LYS A CA 1
ATOM 1540 C C . LYS A 1 201 ? 1.617 -10.775 -0.323 1.00 91.06 201 LYS A C 1
ATOM 1542 O O . LYS A 1 201 ? 2.111 -9.906 -1.040 1.00 91.06 201 LYS A O 1
ATOM 1547 N N . ILE A 1 202 ? 0.297 -10.867 -0.136 1.00 93.44 202 ILE A N 1
ATOM 1548 C CA . ILE A 1 202 ? -0.673 -9.906 -0.681 1.00 93.44 202 ILE A CA 1
ATOM 1549 C C . ILE A 1 202 ? -0.442 -8.510 -0.081 1.00 93.44 202 ILE A C 1
ATOM 1551 O O . ILE A 1 202 ? -0.411 -7.534 -0.833 1.00 93.44 202 ILE A O 1
ATOM 1555 N N . MET A 1 203 ? -0.220 -8.402 1.236 1.00 91.44 203 MET A N 1
ATOM 1556 C CA . MET A 1 203 ? 0.102 -7.126 1.891 1.00 91.44 203 MET A CA 1
ATOM 1557 C C . MET A 1 203 ? 1.408 -6.516 1.364 1.00 91.44 203 MET A C 1
ATOM 1559 O O . MET A 1 203 ? 1.414 -5.333 1.021 1.00 91.44 203 MET A O 1
ATOM 1563 N N . THR A 1 204 ? 2.479 -7.308 1.220 1.00 93.00 204 THR A N 1
ATOM 1564 C CA . THR A 1 204 ? 3.745 -6.856 0.619 1.00 93.00 204 THR A CA 1
ATOM 1565 C C . THR A 1 204 ? 3.515 -6.322 -0.790 1.00 93.00 204 THR A C 1
ATOM 1567 O O . THR A 1 204 ? 3.895 -5.189 -1.067 1.00 93.00 204 THR A O 1
ATOM 1570 N N . ARG A 1 205 ? 2.803 -7.052 -1.661 1.00 91.94 205 ARG A N 1
ATOM 1571 C CA . ARG A 1 205 ? 2.538 -6.597 -3.038 1.00 91.94 205 ARG A CA 1
ATOM 1572 C C . ARG A 1 205 ? 1.711 -5.303 -3.097 1.00 91.94 205 ARG A C 1
ATOM 1574 O O . ARG A 1 205 ? 1.950 -4.462 -3.961 1.00 91.94 205 ARG A O 1
ATOM 1581 N N . ILE A 1 206 ? 0.758 -5.110 -2.180 1.00 93.00 206 ILE A N 1
ATOM 1582 C CA . ILE A 1 206 ? -0.012 -3.856 -2.066 1.00 93.00 206 ILE A CA 1
ATOM 1583 C C . ILE A 1 206 ? 0.892 -2.698 -1.614 1.00 93.00 206 ILE A C 1
ATOM 1585 O O . ILE A 1 206 ? 0.811 -1.600 -2.172 1.00 93.00 206 ILE A O 1
ATOM 1589 N N . LEU A 1 207 ? 1.779 -2.934 -0.643 1.00 94.56 207 LEU A N 1
ATOM 1590 C CA . LEU A 1 207 ? 2.728 -1.935 -0.153 1.00 94.56 207 LEU A CA 1
ATOM 1591 C C . LEU A 1 207 ? 3.759 -1.557 -1.230 1.00 94.56 207 LEU A C 1
ATOM 1593 O O . LEU A 1 207 ? 3.956 -0.369 -1.481 1.00 94.56 207 LEU A O 1
ATOM 1597 N N . VAL A 1 208 ? 4.328 -2.548 -1.924 1.00 94.62 208 VAL A N 1
ATOM 1598 C CA . VAL A 1 208 ? 5.208 -2.392 -3.096 1.00 94.62 208 VAL A CA 1
ATOM 1599 C C . VAL A 1 208 ? 4.533 -1.558 -4.180 1.00 94.62 208 VAL A C 1
ATOM 1601 O O . VAL A 1 208 ? 5.093 -0.561 -4.632 1.00 94.62 208 VAL A O 1
ATOM 1604 N N . GLY A 1 209 ? 3.300 -1.907 -4.565 1.00 92.81 209 GLY A N 1
ATOM 1605 C CA . GLY A 1 209 ? 2.533 -1.149 -5.555 1.00 92.81 209 GLY A CA 1
ATOM 1606 C C . GLY A 1 209 ? 2.287 0.303 -5.132 1.00 92.81 209 GLY A C 1
ATOM 1607 O O . GLY A 1 209 ? 2.412 1.214 -5.950 1.00 92.81 209 GLY A O 1
ATOM 1608 N N . SER A 1 210 ? 2.005 0.530 -3.847 1.00 93.06 210 SER A N 1
ATOM 1609 C CA . SER A 1 210 ? 1.767 1.866 -3.284 1.00 93.06 210 SER A CA 1
ATOM 1610 C C . SER A 1 210 ? 3.034 2.728 -3.286 1.00 93.06 210 SER A C 1
ATOM 1612 O O . SER A 1 210 ? 3.002 3.864 -3.758 1.00 93.06 210 SER A O 1
ATOM 1614 N N . GLN A 1 211 ? 4.164 2.186 -2.821 1.00 93.75 211 GLN A N 1
ATOM 1615 C CA . GLN A 1 211 ? 5.448 2.893 -2.812 1.00 93.75 211 GLN A CA 1
ATOM 1616 C C . GLN A 1 211 ? 5.953 3.167 -4.235 1.00 93.75 211 GLN A C 1
ATOM 1618 O O . GLN A 1 211 ? 6.326 4.298 -4.537 1.00 93.75 211 GLN A O 1
ATOM 1623 N N . ASN A 1 212 ? 5.860 2.189 -5.143 1.00 94.31 212 ASN A N 1
ATOM 1624 C CA . ASN A 1 212 ? 6.224 2.372 -6.551 1.00 94.31 212 ASN A CA 1
ATOM 1625 C C . ASN A 1 212 ? 5.338 3.408 -7.264 1.00 94.31 212 ASN A C 1
ATOM 1627 O O . ASN A 1 212 ? 5.824 4.140 -8.125 1.00 94.31 212 ASN A O 1
ATOM 1631 N N . SER A 1 213 ? 4.054 3.510 -6.904 1.00 92.00 213 SER A N 1
ATOM 1632 C CA . SER A 1 213 ? 3.160 4.556 -7.422 1.00 92.00 213 SER A CA 1
ATOM 1633 C C . SER A 1 213 ? 3.587 5.956 -6.957 1.00 92.00 213 SER A C 1
ATOM 1635 O O . SER A 1 213 ? 3.679 6.876 -7.771 1.00 92.00 213 SER A O 1
ATOM 1637 N N . LEU A 1 214 ? 3.937 6.107 -5.673 1.00 90.44 214 LEU A N 1
ATOM 1638 C CA . LEU A 1 214 ? 4.446 7.367 -5.117 1.00 90.44 214 LEU A CA 1
ATOM 1639 C C . LEU A 1 214 ? 5.797 7.764 -5.733 1.00 90.44 214 LEU A C 1
ATOM 1641 O O . LEU A 1 214 ? 5.944 8.897 -6.185 1.00 90.44 214 LEU A O 1
ATOM 1645 N N . ALA A 1 215 ? 6.748 6.831 -5.825 1.00 89.75 215 ALA A N 1
ATOM 1646 C CA . ALA A 1 215 ? 8.063 7.058 -6.424 1.00 89.75 215 ALA A CA 1
ATOM 1647 C C . ALA A 1 215 ? 7.961 7.519 -7.891 1.00 89.75 215 ALA A C 1
ATOM 1649 O O . ALA A 1 215 ? 8.553 8.534 -8.262 1.00 89.75 215 ALA A O 1
ATOM 1650 N N . ARG A 1 216 ? 7.131 6.851 -8.712 1.00 87.81 216 ARG A N 1
ATOM 1651 C CA . ARG A 1 216 ? 6.822 7.293 -10.088 1.00 87.81 216 ARG A CA 1
ATOM 1652 C C . ARG A 1 216 ? 6.194 8.687 -10.115 1.00 87.81 216 ARG A C 1
ATOM 1654 O O . ARG A 1 216 ? 6.571 9.501 -10.958 1.00 87.81 216 ARG A O 1
ATOM 1661 N N . GLY A 1 217 ? 5.264 8.971 -9.202 1.00 85.94 217 GLY A N 1
ATOM 1662 C CA . GLY A 1 217 ? 4.623 10.280 -9.067 1.00 85.94 217 GLY A CA 1
ATOM 1663 C C . GLY A 1 217 ? 5.622 11.402 -8.782 1.00 85.94 217 GLY A C 1
ATOM 1664 O O . GLY A 1 217 ? 5.617 12.416 -9.481 1.00 85.94 217 GLY A O 1
ATOM 1665 N N . PHE A 1 218 ? 6.526 11.209 -7.819 1.00 84.00 218 PHE A N 1
ATOM 1666 C CA . PHE A 1 218 ? 7.573 12.178 -7.490 1.00 84.00 218 PHE A CA 1
ATOM 1667 C C . PHE A 1 218 ? 8.589 12.342 -8.631 1.00 84.00 218 PHE A C 1
ATOM 1669 O O . PHE A 1 218 ? 8.790 13.466 -9.089 1.00 84.00 218 PHE A O 1
ATOM 1676 N N . ASN A 1 219 ? 9.131 11.245 -9.179 1.00 84.69 219 ASN A N 1
ATOM 1677 C CA . ASN A 1 219 ? 10.066 11.284 -10.315 1.00 84.69 219 ASN A CA 1
ATOM 1678 C C . ASN A 1 219 ? 9.473 12.037 -11.526 1.00 84.69 219 ASN A C 1
ATOM 1680 O O . ASN A 1 219 ? 10.169 12.821 -12.171 1.00 84.69 219 ASN A O 1
ATOM 1684 N N . SER A 1 220 ? 8.174 11.856 -11.797 1.00 78.38 220 SER A N 1
ATOM 1685 C CA . SER A 1 220 ? 7.450 12.550 -12.877 1.00 78.38 220 SER A CA 1
ATOM 1686 C C . SER A 1 220 ? 7.158 14.026 -12.575 1.00 78.38 220 SER A C 1
ATOM 1688 O O . SER A 1 220 ? 7.062 14.840 -13.496 1.00 78.38 220 SER A O 1
ATOM 1690 N N . SER A 1 221 ? 7.001 14.377 -11.294 1.00 69.25 221 SER A N 1
ATOM 1691 C CA . SER A 1 221 ? 6.664 15.735 -10.840 1.00 69.25 221 SER A CA 1
ATOM 1692 C C . SER A 1 221 ? 7.869 16.677 -10.828 1.00 69.25 221 SER A C 1
ATOM 1694 O O . SER A 1 221 ? 7.698 17.889 -10.974 1.00 69.25 221 SER A O 1
ATOM 1696 N N . THR A 1 222 ? 9.089 16.144 -10.707 1.00 64.00 222 THR A N 1
ATOM 1697 C CA . THR A 1 222 ? 10.348 16.908 -10.682 1.00 64.00 222 THR A CA 1
ATOM 1698 C C . THR A 1 222 ? 10.732 17.440 -12.074 1.00 64.00 222 THR A C 1
ATOM 1700 O O . THR A 1 222 ? 11.797 17.143 -12.602 1.00 64.00 222 THR A O 1
ATOM 1703 N N . ARG A 1 223 ? 9.878 18.272 -12.688 1.00 60.34 223 ARG A N 1
ATOM 1704 C CA . ARG A 1 223 ? 10.220 19.105 -13.856 1.00 60.34 223 ARG A CA 1
ATOM 1705 C C . ARG A 1 223 ? 10.649 20.493 -13.388 1.00 60.34 223 ARG A C 1
ATOM 1707 O O . ARG A 1 223 ? 9.816 21.379 -13.189 1.00 60.34 223 ARG A O 1
ATOM 1714 N N . ARG A 1 224 ? 11.956 20.708 -13.214 1.00 58.56 224 ARG A N 1
ATOM 1715 C CA . ARG A 1 224 ? 12.490 21.997 -12.741 1.00 58.56 224 ARG A CA 1
ATOM 1716 C C . ARG A 1 224 ? 12.416 23.048 -13.853 1.00 58.56 224 ARG A C 1
ATOM 1718 O O . ARG A 1 224 ? 13.229 23.060 -14.775 1.00 58.56 224 ARG A O 1
ATOM 1725 N N . SER A 1 225 ? 11.446 23.957 -13.757 1.00 54.59 225 SER A N 1
ATOM 1726 C CA . SER A 1 225 ? 11.387 25.145 -14.617 1.00 54.59 225 SER A CA 1
ATOM 1727 C C . SER A 1 225 ? 12.542 26.093 -14.288 1.00 54.59 225 SER A C 1
ATOM 1729 O O . SER A 1 225 ? 12.663 26.543 -13.150 1.00 54.59 225 SER A O 1
ATOM 1731 N N . ALA A 1 226 ? 13.344 26.455 -15.294 1.00 56.44 226 ALA A N 1
ATOM 1732 C CA . ALA A 1 226 ? 14.531 27.309 -15.151 1.00 56.44 226 ALA A CA 1
ATOM 1733 C C . ALA A 1 226 ? 14.254 28.743 -14.636 1.00 56.44 226 ALA A C 1
ATOM 1735 O O . ALA A 1 226 ? 15.194 29.491 -14.379 1.00 56.44 226 ALA A O 1
ATOM 1736 N N . TYR A 1 227 ? 12.980 29.124 -14.488 1.00 57.16 227 TYR A N 1
ATOM 1737 C CA . TYR A 1 227 ? 12.536 30.440 -14.012 1.00 57.16 227 TYR A CA 1
ATOM 1738 C C . TYR A 1 227 ? 11.664 30.383 -12.746 1.00 57.16 227 TYR A C 1
ATOM 1740 O O . TYR A 1 227 ? 11.159 31.416 -12.312 1.00 57.16 227 TYR A O 1
ATOM 1748 N N . SER A 1 228 ? 11.464 29.201 -12.150 1.00 50.91 228 SER A N 1
ATOM 1749 C CA . SER A 1 228 ? 10.712 29.050 -10.900 1.00 50.91 228 SER A CA 1
ATOM 1750 C C . SER A 1 228 ? 11.659 28.929 -9.711 1.00 50.91 228 SER A C 1
ATOM 1752 O O . SER A 1 228 ? 12.660 28.218 -9.774 1.00 50.91 228 SER A O 1
ATOM 1754 N N . HIS A 1 229 ? 11.303 29.559 -8.589 1.00 50.75 229 HIS A N 1
ATOM 1755 C CA . HIS A 1 229 ? 11.920 29.241 -7.301 1.00 50.75 229 HIS A CA 1
ATOM 1756 C C . HIS A 1 229 ? 11.696 27.753 -6.960 1.00 50.75 229 HIS A C 1
ATOM 1758 O O . HIS A 1 229 ? 10.711 27.172 -7.437 1.00 50.75 229 HIS A O 1
ATOM 1764 N N . PRO A 1 230 ? 12.592 27.127 -6.169 1.00 51.31 230 PRO A N 1
ATOM 1765 C CA . PRO A 1 230 ? 12.556 25.691 -5.919 1.00 51.31 230 PRO A CA 1
ATOM 1766 C C . PRO A 1 230 ? 11.306 25.295 -5.127 1.00 51.31 230 PRO A C 1
ATOM 1768 O O . PRO A 1 230 ? 11.267 25.381 -3.900 1.00 51.31 230 PRO A O 1
ATOM 1771 N N . VAL A 1 231 ? 10.294 24.816 -5.851 1.00 55.09 231 VAL A N 1
ATOM 1772 C CA . VAL A 1 231 ? 9.297 23.901 -5.296 1.00 55.09 231 VAL A CA 1
ATOM 1773 C C . VAL A 1 231 ? 10.061 22.638 -4.900 1.00 55.09 231 VAL A C 1
ATOM 1775 O O . VAL A 1 231 ? 10.852 22.133 -5.694 1.00 55.09 231 VAL A O 1
ATOM 1778 N N . TYR A 1 232 ? 9.877 22.224 -3.648 1.00 56.41 232 TYR A N 1
ATOM 1779 C CA . TYR A 1 232 ? 10.696 21.269 -2.897 1.00 56.41 232 TYR A CA 1
ATOM 1780 C C . TYR A 1 232 ? 11.313 20.139 -3.733 1.00 56.41 232 TYR A C 1
ATOM 1782 O O . TYR A 1 232 ? 10.604 19.354 -4.358 1.00 56.41 232 TYR A O 1
ATOM 1790 N N . ASP A 1 233 ? 12.642 20.034 -3.688 1.00 61.28 233 ASP A N 1
ATOM 1791 C CA . ASP A 1 233 ? 13.379 18.938 -4.311 1.00 61.28 233 ASP A CA 1
ATOM 1792 C C . ASP A 1 233 ? 13.173 17.654 -3.498 1.00 61.28 233 ASP A C 1
ATOM 1794 O O . ASP A 1 233 ? 13.849 17.429 -2.496 1.00 61.28 233 ASP A O 1
ATOM 1798 N N . LEU A 1 234 ? 12.201 16.832 -3.905 1.00 65.44 234 LEU A N 1
ATOM 1799 C CA . LEU A 1 234 ? 11.950 15.518 -3.297 1.00 65.44 234 LEU A CA 1
ATOM 1800 C C . LEU A 1 234 ? 13.053 14.497 -3.637 1.00 65.44 234 LEU A C 1
ATOM 1802 O O . LEU A 1 234 ? 13.179 13.482 -2.955 1.00 65.44 234 LEU A O 1
ATOM 1806 N N . GLY A 1 235 ? 13.885 14.802 -4.639 1.00 73.62 235 GLY A N 1
ATOM 1807 C CA . GLY A 1 235 ? 14.969 13.955 -5.113 1.00 73.62 235 GLY A CA 1
ATOM 1808 C C . GLY A 1 235 ? 14.538 13.001 -6.226 1.00 73.62 235 GLY A C 1
ATOM 1809 O O . GLY A 1 235 ? 13.611 13.277 -6.989 1.00 73.62 235 GLY A O 1
ATOM 1810 N N . ALA A 1 236 ? 15.267 11.893 -6.327 1.00 83.75 236 ALA A N 1
ATOM 1811 C CA . ALA A 1 236 ? 14.993 10.786 -7.231 1.00 83.75 236 ALA A CA 1
ATOM 1812 C C . ALA A 1 236 ? 14.711 9.531 -6.397 1.00 83.75 236 ALA A C 1
ATOM 1814 O O . ALA A 1 236 ? 15.399 9.285 -5.406 1.00 83.75 236 ALA A O 1
ATOM 1815 N N . HIS A 1 237 ? 13.699 8.758 -6.783 1.00 89.62 237 HIS A N 1
ATOM 1816 C CA . HIS A 1 237 ? 13.218 7.614 -6.013 1.00 89.62 237 HIS A CA 1
ATOM 1817 C C . HIS A 1 237 ? 13.330 6.317 -6.811 1.00 89.62 237 HIS A C 1
ATOM 1819 O O . HIS A 1 237 ? 12.783 6.197 -7.910 1.00 89.62 237 HIS A O 1
ATOM 1825 N N . SER A 1 238 ? 14.011 5.341 -6.222 1.00 92.25 238 SER A N 1
ATOM 1826 C CA . SER A 1 238 ? 14.129 3.966 -6.708 1.00 92.25 238 SER A CA 1
ATOM 1827 C C . SER A 1 238 ? 12.767 3.263 -6.709 1.00 92.25 238 SER A C 1
ATOM 1829 O O . SER A 1 238 ? 11.904 3.570 -5.884 1.00 92.25 238 SER A O 1
ATOM 1831 N N . LEU A 1 239 ? 12.566 2.315 -7.630 1.00 93.06 239 LEU A N 1
ATOM 1832 C CA . LEU A 1 239 ? 11.416 1.410 -7.576 1.00 93.06 239 LEU A CA 1
ATOM 1833 C C . LEU A 1 239 ? 11.841 0.099 -6.917 1.00 93.06 239 LEU A C 1
ATOM 1835 O O . LEU A 1 239 ? 12.879 -0.460 -7.259 1.00 93.06 239 LEU A O 1
ATOM 1839 N N . ILE A 1 240 ? 11.018 -0.391 -5.998 1.00 95.12 240 ILE A N 1
ATOM 1840 C CA . ILE A 1 240 ? 11.250 -1.642 -5.277 1.00 95.12 240 ILE A CA 1
ATOM 1841 C C . ILE A 1 240 ? 10.665 -2.841 -6.028 1.00 95.12 240 ILE A C 1
ATOM 1843 O O . ILE A 1 240 ? 9.700 -2.719 -6.807 1.00 95.12 240 ILE A O 1
ATOM 1847 N N . ASN A 1 241 ? 11.271 -4.005 -5.809 1.00 94.56 241 ASN A N 1
ATOM 1848 C CA . ASN A 1 241 ? 10.786 -5.273 -6.343 1.00 94.56 241 ASN A CA 1
ATOM 1849 C C . ASN A 1 241 ? 9.569 -5.798 -5.562 1.00 94.56 241 ASN A C 1
ATOM 1851 O O . ASN A 1 241 ? 9.115 -5.188 -4.593 1.00 94.56 241 ASN A O 1
ATOM 1855 N N . ASP A 1 242 ? 9.031 -6.940 -5.984 1.00 92.12 242 ASP A N 1
ATOM 1856 C CA . ASP A 1 242 ? 7.843 -7.549 -5.378 1.00 92.12 242 ASP A CA 1
ATOM 1857 C C . ASP A 1 242 ? 8.127 -8.225 -4.013 1.00 92.12 242 ASP A C 1
ATOM 1859 O O . ASP A 1 242 ? 7.199 -8.686 -3.343 1.00 92.12 242 ASP A O 1
ATOM 1863 N N . HIS A 1 243 ? 9.385 -8.223 -3.552 1.00 91.00 243 HIS A N 1
ATOM 1864 C CA . HIS A 1 243 ? 9.793 -8.583 -2.187 1.00 91.00 243 HIS A CA 1
ATOM 1865 C C . HIS A 1 243 ? 9.889 -7.366 -1.248 1.00 91.00 243 HIS A C 1
ATOM 1867 O O . HIS A 1 243 ? 9.779 -7.524 -0.031 1.00 91.00 243 HIS A O 1
ATOM 1873 N N . GLY A 1 244 ? 10.002 -6.153 -1.801 1.00 91.56 244 GLY A N 1
ATOM 1874 C CA . GLY A 1 244 ? 10.137 -4.895 -1.060 1.00 91.56 244 GLY A CA 1
ATOM 1875 C C . GLY A 1 244 ? 11.576 -4.391 -0.901 1.00 91.56 244 GLY A C 1
ATOM 1876 O O . GLY A 1 244 ? 11.803 -3.474 -0.116 1.00 91.56 244 GLY A O 1
ATOM 1877 N N . GLU A 1 245 ? 12.523 -4.977 -1.630 1.00 94.25 245 GLU A N 1
ATOM 1878 C CA . GLU A 1 245 ? 13.956 -4.655 -1.613 1.00 94.25 245 GLU A CA 1
ATOM 1879 C C . GLU A 1 245 ? 14.268 -3.512 -2.593 1.00 94.25 245 GLU A C 1
ATOM 1881 O O . GLU A 1 245 ? 13.520 -3.299 -3.557 1.00 94.25 245 GLU A O 1
ATOM 1886 N N . VAL A 1 246 ? 15.374 -2.784 -2.382 1.00 94.25 246 VAL A N 1
ATOM 1887 C CA . VAL A 1 246 ? 15.814 -1.705 -3.291 1.00 94.25 246 VAL A CA 1
ATOM 1888 C C . VAL A 1 246 ? 16.913 -2.166 -4.271 1.00 94.25 246 VAL A C 1
ATOM 1890 O O . VAL A 1 246 ? 17.735 -3.020 -3.920 1.00 94.25 246 VAL A O 1
ATOM 1893 N N . PRO A 1 247 ? 16.982 -1.595 -5.494 1.00 93.44 247 PRO A N 1
ATOM 1894 C CA . PRO A 1 247 ? 18.064 -1.861 -6.449 1.00 93.44 247 PRO A CA 1
ATOM 1895 C C . PRO A 1 247 ? 19.467 -1.637 -5.858 1.00 93.44 247 PRO A C 1
ATOM 1897 O O . PRO A 1 247 ? 20.391 -2.407 -6.117 1.00 93.44 247 PRO A O 1
ATOM 1900 N N . GLU A 1 248 ? 19.623 -0.609 -5.024 1.00 92.00 248 GLU A N 1
ATOM 1901 C CA . GLU A 1 248 ? 20.907 -0.205 -4.448 1.00 92.00 248 GLU A CA 1
ATOM 1902 C C . GLU A 1 248 ? 21.515 -1.265 -3.511 1.00 92.00 248 GLU A C 1
ATOM 1904 O O . GLU A 1 248 ? 22.735 -1.413 -3.469 1.00 92.00 248 GLU A O 1
ATOM 1909 N N . GLU A 1 249 ? 20.690 -2.054 -2.812 1.00 92.38 249 GLU A N 1
ATOM 1910 C CA . GLU A 1 249 ? 21.144 -3.188 -1.981 1.00 92.38 249 GLU A CA 1
ATOM 1911 C C . GLU A 1 249 ? 21.745 -4.319 -2.833 1.00 92.38 249 GLU A C 1
ATOM 1913 O O . GLU A 1 249 ? 22.590 -5.081 -2.363 1.00 92.38 249 GLU A O 1
ATOM 1918 N N . HIS A 1 250 ? 21.371 -4.374 -4.113 1.00 90.94 250 HIS A N 1
ATOM 1919 C CA . HIS A 1 250 ? 21.885 -5.309 -5.110 1.00 90.94 250 HIS A CA 1
ATOM 1920 C C . HIS A 1 250 ? 23.064 -4.734 -5.918 1.00 90.94 250 HIS A C 1
ATOM 1922 O O . HIS A 1 250 ? 23.556 -5.389 -6.834 1.00 90.94 250 HIS A O 1
ATOM 1928 N N . ASN A 1 251 ? 23.571 -3.546 -5.558 1.00 90.19 251 ASN A N 1
ATOM 1929 C CA . ASN A 1 251 ? 24.581 -2.769 -6.299 1.00 90.19 251 ASN A CA 1
ATOM 1930 C C . ASN A 1 251 ? 24.131 -2.328 -7.706 1.00 90.19 251 ASN A C 1
ATOM 1932 O O . ASN A 1 251 ? 24.960 -1.923 -8.524 1.00 90.19 251 ASN A O 1
ATOM 1936 N N . LEU A 1 252 ? 22.828 -2.375 -7.992 1.00 91.38 252 LEU A N 1
ATOM 1937 C CA . LEU A 1 252 ? 22.277 -1.806 -9.215 1.00 91.38 252 LEU A CA 1
ATOM 1938 C C . LEU A 1 252 ? 22.298 -0.268 -9.117 1.00 91.38 252 LEU A C 1
ATOM 1940 O O . LEU A 1 252 ? 22.210 0.283 -8.014 1.00 91.38 252 LE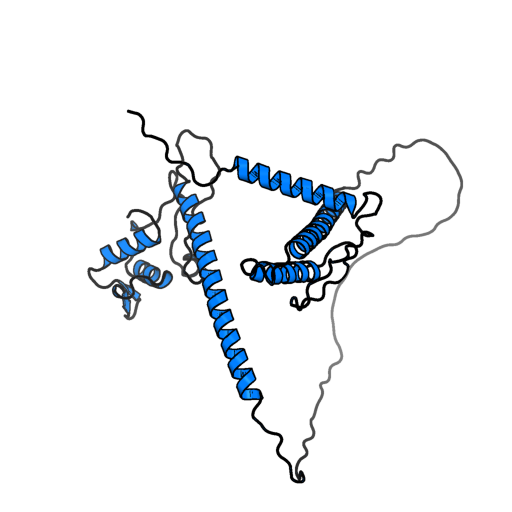U A O 1
ATOM 1944 N N . PRO A 1 253 ? 22.405 0.455 -10.249 1.00 89.75 253 PRO A N 1
ATOM 1945 C CA . PRO A 1 253 ? 22.239 1.905 -10.256 1.00 89.75 253 PRO A CA 1
ATOM 1946 C C . PRO A 1 253 ? 20.801 2.297 -9.863 1.00 89.75 253 PRO A C 1
ATOM 1948 O O . PRO A 1 253 ? 19.948 1.464 -9.560 1.00 89.75 253 PRO A O 1
ATOM 1951 N N . THR A 1 254 ? 20.495 3.591 -9.873 1.00 89.38 254 THR A N 1
ATOM 1952 C CA . THR A 1 254 ? 19.111 4.062 -9.739 1.00 89.38 254 THR A CA 1
ATOM 1953 C C . THR A 1 254 ? 18.909 5.388 -10.475 1.00 89.38 254 THR A C 1
ATOM 1955 O O . THR A 1 254 ? 19.821 5.910 -11.123 1.00 89.38 254 THR A O 1
ATOM 1958 N N . PHE A 1 255 ? 17.692 5.920 -10.405 1.00 89.00 255 PHE A N 1
ATOM 1959 C CA . PHE A 1 255 ? 17.317 7.227 -10.921 1.00 89.00 255 PHE A CA 1
ATOM 1960 C C . PHE A 1 255 ? 18.226 8.330 -10.363 1.00 89.00 255 PHE A C 1
ATOM 1962 O O . PHE A 1 255 ? 18.422 8.459 -9.156 1.00 89.00 255 PHE A O 1
ATOM 1969 N N . GLN A 1 256 ? 18.742 9.174 -11.250 1.00 85.94 256 GLN A N 1
ATOM 1970 C CA . GLN A 1 256 ? 19.595 10.307 -10.912 1.00 85.94 256 GLN A CA 1
ATOM 1971 C C . GLN A 1 256 ? 18.767 11.600 -10.900 1.00 85.94 256 GLN A C 1
ATOM 1973 O O . GLN A 1 256 ? 17.970 11.849 -11.808 1.00 85.94 256 GLN A O 1
ATOM 1978 N N . SER A 1 257 ? 18.962 12.444 -9.881 1.00 81.12 257 SER A N 1
ATOM 1979 C CA . SER A 1 257 ? 18.316 13.762 -9.795 1.00 81.12 257 SER A CA 1
ATOM 1980 C C . SER A 1 257 ? 19.075 14.779 -10.653 1.00 81.12 257 SER A C 1
ATOM 1982 O O . SER A 1 257 ? 20.072 15.365 -10.226 1.00 81.12 257 SER A O 1
ATOM 1984 N N . GLY A 1 258 ? 18.634 14.948 -11.901 1.00 72.56 258 GLY A N 1
ATOM 1985 C CA . GLY A 1 258 ? 19.229 15.881 -12.852 1.00 72.56 258 GLY A CA 1
ATOM 1986 C C . GLY A 1 258 ? 18.839 17.349 -12.608 1.00 72.56 258 GLY A C 1
ATOM 1987 O O . GLY A 1 258 ? 17.929 17.659 -11.836 1.00 72.56 258 GLY A O 1
ATOM 1988 N N . PRO A 1 259 ? 19.479 18.301 -13.313 1.00 67.31 259 PRO A N 1
ATOM 1989 C CA . PRO A 1 259 ? 19.196 19.732 -13.165 1.00 67.31 259 PRO A CA 1
ATOM 1990 C C . PRO A 1 259 ? 17.800 20.155 -13.659 1.00 67.31 259 PRO A C 1
ATOM 1992 O O . PRO A 1 259 ? 17.357 21.250 -13.315 1.00 67.31 259 PRO A O 1
ATOM 1995 N N . TYR A 1 260 ? 17.111 19.310 -14.437 1.00 70.12 260 TYR A N 1
ATOM 1996 C CA . TYR A 1 260 ? 15.801 19.605 -15.040 1.00 70.12 260 TYR A CA 1
ATOM 1997 C C . TYR A 1 260 ? 14.745 18.511 -14.839 1.00 70.12 260 TYR A C 1
ATOM 1999 O O . TYR A 1 260 ? 13.556 18.831 -14.795 1.00 70.12 260 TYR A O 1
ATOM 2007 N N . ILE A 1 261 ? 15.164 17.247 -14.733 1.00 77.94 261 ILE A N 1
ATOM 2008 C CA . ILE A 1 261 ? 14.301 16.069 -14.603 1.00 77.94 261 ILE A CA 1
ATOM 2009 C C . ILE A 1 261 ? 15.027 14.971 -13.815 1.00 77.94 261 ILE A C 1
ATOM 2011 O O . ILE A 1 261 ? 16.259 14.942 -13.797 1.00 77.94 261 ILE A O 1
ATOM 2015 N N . VAL A 1 262 ? 14.273 14.065 -13.193 1.00 83.56 262 VAL A N 1
ATOM 2016 C CA . VAL A 1 262 ? 14.798 12.783 -12.706 1.00 83.56 262 VAL A CA 1
ATOM 2017 C C . VAL A 1 262 ? 14.920 11.819 -13.890 1.00 83.56 262 VAL A C 1
ATOM 2019 O O . VAL A 1 262 ? 13.956 11.626 -14.626 1.00 83.56 262 VAL A O 1
ATOM 2022 N N . SER A 1 263 ? 16.094 11.219 -14.087 1.00 85.75 263 SER A N 1
ATOM 2023 C CA . SER A 1 263 ? 16.393 10.364 -15.247 1.00 85.75 263 SER A CA 1
ATOM 2024 C C . SER A 1 263 ? 17.058 9.055 -14.841 1.00 85.75 263 SER A C 1
ATOM 2026 O O . SER A 1 263 ? 17.883 9.031 -13.930 1.00 85.75 263 SER A O 1
ATOM 2028 N N . PHE A 1 264 ? 16.740 7.971 -15.544 1.00 88.69 264 PHE A N 1
ATOM 2029 C CA . PHE A 1 264 ? 17.364 6.665 -15.343 1.00 88.69 264 PHE A CA 1
ATOM 2030 C C . PHE A 1 264 ? 18.527 6.459 -16.342 1.00 88.69 264 PHE A C 1
ATOM 2032 O O . PHE A 1 264 ? 18.351 6.775 -17.521 1.00 88.69 264 PHE A O 1
ATOM 2039 N N . PRO A 1 265 ? 19.712 5.975 -15.917 1.00 86.50 265 PRO A N 1
ATOM 2040 C CA . PRO A 1 265 ? 20.926 5.974 -16.743 1.00 86.50 265 PRO A CA 1
ATOM 2041 C C . PRO A 1 265 ? 21.000 4.784 -17.720 1.00 86.50 265 PRO A C 1
ATOM 2043 O O . PRO A 1 265 ? 21.916 3.969 -17.663 1.00 86.50 265 PRO A O 1
ATOM 2046 N N . PHE A 1 266 ? 20.044 4.682 -18.651 1.00 84.56 266 PHE A N 1
ATOM 2047 C CA . PHE A 1 266 ? 20.007 3.605 -19.657 1.00 84.56 266 PHE A CA 1
ATOM 2048 C C . PHE A 1 266 ? 21.284 3.500 -20.507 1.00 84.56 266 PHE A C 1
ATOM 2050 O O . PHE A 1 266 ? 21.676 2.398 -20.874 1.00 84.56 266 PHE A O 1
ATOM 2057 N N . ALA A 1 267 ? 21.951 4.623 -20.790 1.00 82.31 267 ALA A N 1
ATOM 2058 C CA . ALA A 1 267 ? 23.178 4.655 -21.591 1.00 82.31 267 ALA A CA 1
ATOM 2059 C C . ALA A 1 267 ? 24.404 4.026 -20.894 1.00 82.31 267 ALA A C 1
ATOM 2061 O O . ALA A 1 267 ? 25.360 3.667 -21.577 1.00 82.31 267 ALA A O 1
ATOM 2062 N N . ASP A 1 268 ? 24.370 3.886 -19.564 1.00 82.62 268 ASP A N 1
ATOM 2063 C CA . ASP A 1 268 ? 25.468 3.334 -18.759 1.00 82.62 268 ASP A CA 1
ATOM 2064 C C . ASP A 1 268 ? 25.251 1.844 -18.405 1.00 82.62 268 ASP A C 1
ATOM 2066 O O . ASP A 1 268 ? 26.097 1.224 -17.753 1.00 82.62 268 ASP A O 1
ATOM 2070 N N . LEU A 1 269 ? 24.124 1.244 -18.820 1.00 88.75 269 LEU A N 1
ATOM 2071 C CA . LEU A 1 269 ? 23.839 -0.173 -18.592 1.00 88.75 269 LEU A CA 1
ATOM 2072 C C . LEU A 1 269 ? 24.636 -1.069 -19.546 1.00 88.75 269 LEU A C 1
ATOM 2074 O O . LEU A 1 269 ? 24.449 -1.048 -20.760 1.00 88.75 269 LEU A O 1
ATOM 2078 N N . ASN A 1 270 ? 25.466 -1.934 -18.967 1.00 90.56 270 ASN A N 1
ATOM 2079 C CA . ASN A 1 270 ? 25.997 -3.114 -19.647 1.00 90.56 270 ASN A CA 1
ATOM 2080 C C . ASN A 1 270 ? 25.000 -4.291 -19.557 1.00 90.56 270 ASN A C 1
ATOM 2082 O O . ASN A 1 270 ? 24.076 -4.284 -18.738 1.00 90.56 270 ASN A O 1
ATOM 2086 N N . GLU A 1 271 ? 25.214 -5.322 -20.377 1.00 92.19 271 GLU A N 1
ATOM 2087 C CA . GLU A 1 271 ? 24.336 -6.500 -20.470 1.00 92.19 271 GLU A CA 1
ATOM 2088 C C . GLU A 1 271 ? 24.201 -7.264 -19.140 1.00 92.19 271 GLU A C 1
ATOM 2090 O O . GLU A 1 271 ? 23.127 -7.792 -18.849 1.00 92.19 271 GLU A O 1
ATOM 2095 N N . ASN A 1 272 ? 25.239 -7.273 -18.298 1.00 92.62 272 ASN A N 1
ATOM 2096 C CA . ASN A 1 272 ? 25.235 -7.974 -17.013 1.00 92.62 272 ASN A CA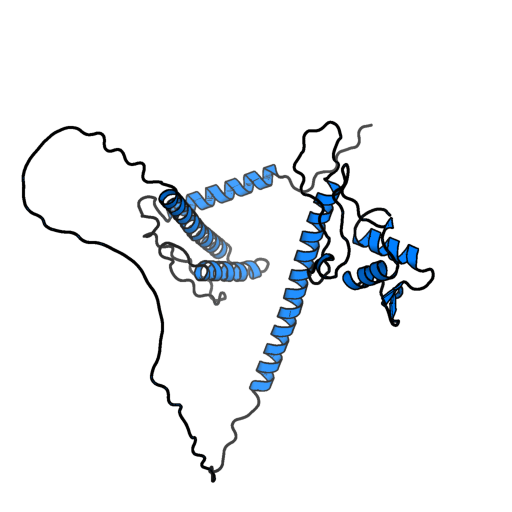 1
ATOM 2097 C C . ASN A 1 272 ? 24.334 -7.236 -16.010 1.00 92.62 272 ASN A C 1
ATOM 2099 O O . ASN A 1 272 ? 23.458 -7.837 -15.391 1.00 92.62 272 ASN A O 1
ATOM 2103 N N . THR A 1 273 ? 24.483 -5.912 -15.892 1.00 93.25 273 THR A N 1
ATOM 2104 C CA . THR A 1 273 ? 23.624 -5.068 -15.041 1.00 93.25 273 THR A CA 1
ATOM 2105 C C . THR A 1 273 ? 22.172 -5.062 -15.533 1.00 93.25 273 THR A C 1
ATOM 2107 O O . THR A 1 273 ? 21.249 -5.087 -14.721 1.00 93.25 273 THR A O 1
ATOM 2110 N N . LEU A 1 274 ? 21.943 -5.095 -16.851 1.00 93.94 274 LEU A N 1
ATOM 2111 C CA . LEU A 1 274 ? 20.603 -5.238 -17.431 1.00 93.94 274 LEU A CA 1
ATOM 2112 C C . LEU A 1 274 ? 19.968 -6.596 -17.076 1.00 93.94 274 LEU A C 1
ATOM 2114 O O . LEU A 1 274 ? 18.815 -6.638 -16.649 1.00 93.94 274 LEU A O 1
ATOM 2118 N N . ALA A 1 275 ? 20.713 -7.698 -17.172 1.00 94.44 275 ALA A N 1
ATOM 2119 C CA . ALA A 1 275 ? 20.223 -9.023 -16.789 1.00 94.44 275 ALA A CA 1
ATOM 2120 C C . ALA A 1 275 ? 19.990 -9.161 -15.272 1.00 94.44 275 ALA A C 1
ATOM 2122 O O . ALA A 1 275 ? 19.009 -9.775 -14.851 1.00 94.44 275 ALA A O 1
ATOM 2123 N N . GLN A 1 276 ? 20.835 -8.543 -14.441 1.00 94.44 276 GLN A N 1
ATOM 2124 C CA . GLN A 1 276 ? 20.605 -8.434 -12.996 1.00 94.44 276 GLN A CA 1
ATOM 2125 C C . GLN A 1 276 ? 19.319 -7.648 -12.686 1.00 94.44 276 GLN A C 1
ATOM 2127 O O . GLN A 1 276 ? 18.574 -8.046 -11.795 1.00 94.44 276 GLN A O 1
ATOM 2132 N N . TYR A 1 277 ? 19.004 -6.594 -13.448 1.00 94.88 277 TYR A N 1
ATOM 2133 C CA . TYR A 1 277 ? 17.731 -5.872 -13.335 1.00 94.88 277 TYR A CA 1
ATOM 2134 C C . TYR A 1 277 ? 16.508 -6.705 -13.717 1.00 94.88 277 TYR A C 1
ATOM 2136 O O . TYR A 1 277 ? 15.474 -6.602 -13.055 1.00 94.88 277 TYR A O 1
ATOM 2144 N N . LEU A 1 278 ? 16.614 -7.506 -14.781 1.00 95.06 278 LEU A N 1
ATOM 2145 C CA . LEU A 1 278 ? 15.552 -8.422 -15.195 1.00 95.06 278 LEU A CA 1
ATOM 2146 C C . LEU A 1 278 ? 15.237 -9.429 -14.073 1.00 95.06 278 LEU A C 1
ATOM 2148 O O . LEU A 1 278 ? 14.074 -9.564 -13.694 1.00 95.06 278 LEU A O 1
ATOM 2152 N N . ARG A 1 279 ? 16.269 -10.027 -13.449 1.00 94.25 279 ARG A N 1
ATOM 2153 C CA . ARG A 1 279 ? 16.097 -10.867 -12.244 1.00 94.25 279 ARG A CA 1
ATOM 2154 C C . ARG A 1 279 ? 15.512 -10.097 -11.067 1.00 94.25 279 ARG A C 1
ATOM 2156 O O . ARG A 1 279 ? 14.560 -10.558 -10.462 1.00 94.25 279 ARG A O 1
ATOM 2163 N N . PHE A 1 280 ? 16.067 -8.929 -10.740 1.00 95.19 280 PHE A N 1
ATOM 2164 C CA . PHE A 1 280 ? 15.667 -8.157 -9.560 1.00 95.19 280 PHE A CA 1
ATOM 2165 C C . PHE A 1 280 ? 14.169 -7.808 -9.549 1.00 95.19 280 PHE A C 1
ATOM 2167 O O . PHE A 1 280 ? 13.582 -7.697 -8.477 1.00 95.19 280 PHE A O 1
ATOM 2174 N N . TYR A 1 281 ? 13.543 -7.653 -10.721 1.00 94.88 281 TYR A N 1
ATOM 2175 C CA . TYR A 1 281 ? 12.110 -7.380 -10.860 1.00 94.88 281 TYR A CA 1
ATOM 2176 C C . TYR A 1 281 ? 11.244 -8.602 -11.232 1.00 94.88 281 TYR A C 1
ATOM 2178 O O . TYR A 1 281 ? 10.056 -8.395 -11.489 1.00 94.88 281 TYR A O 1
ATOM 2186 N N . ASP A 1 282 ? 11.795 -9.822 -11.285 1.00 94.06 282 ASP A N 1
ATOM 2187 C CA . ASP A 1 282 ? 11.136 -11.045 -11.787 1.00 94.06 282 ASP A CA 1
ATOM 2188 C C . ASP A 1 282 ? 10.475 -10.855 -13.177 1.00 94.06 282 ASP A C 1
ATOM 2190 O O . ASP A 1 282 ? 9.306 -11.189 -13.396 1.00 94.06 282 ASP A O 1
ATOM 2194 N N . ILE A 1 283 ? 11.206 -10.271 -14.139 1.00 94.94 283 ILE A N 1
ATOM 2195 C CA . ILE A 1 283 ? 10.721 -10.033 -15.512 1.00 94.94 283 ILE A CA 1
ATOM 2196 C C . ILE A 1 283 ? 11.689 -10.567 -16.569 1.00 94.94 283 ILE A C 1
ATOM 2198 O O . ILE A 1 283 ? 12.893 -10.369 -16.476 1.00 94.94 283 ILE A O 1
ATOM 2202 N N . GLY A 1 284 ? 11.155 -11.168 -17.635 1.00 91.75 284 GLY A N 1
ATOM 2203 C CA . GLY A 1 284 ? 11.945 -11.518 -18.817 1.00 91.75 284 GLY A CA 1
ATOM 2204 C C . GLY A 1 284 ? 13.017 -12.585 -18.575 1.00 91.75 284 GLY A C 1
ATOM 2205 O O . GLY A 1 284 ? 14.087 -12.492 -19.174 1.00 91.75 284 GLY A O 1
ATOM 2206 N N . GLU A 1 285 ? 12.766 -13.585 -17.718 1.00 91.50 285 GLU A N 1
ATOM 2207 C CA . GLU A 1 285 ? 13.673 -14.733 -17.511 1.00 91.50 285 GLU A CA 1
ATOM 2208 C C . GLU A 1 285 ? 14.069 -15.391 -18.847 1.00 91.50 285 GLU A C 1
ATOM 2210 O O . GLU A 1 285 ? 15.213 -15.798 -19.055 1.00 91.50 285 GLU A O 1
ATOM 2215 N N . GLU A 1 286 ? 13.139 -15.428 -19.804 1.00 92.75 286 GLU A N 1
ATOM 2216 C CA . GLU A 1 286 ? 13.340 -15.933 -21.158 1.00 92.75 286 GLU A CA 1
ATOM 2217 C C . GLU A 1 286 ? 14.394 -15.156 -21.967 1.00 92.75 286 GLU A C 1
ATOM 2219 O O . GLU A 1 286 ? 14.941 -15.710 -22.924 1.00 92.75 286 GLU A O 1
ATOM 2224 N N . LEU A 1 287 ? 14.745 -13.930 -21.563 1.00 92.00 287 LEU A N 1
ATOM 2225 C CA . LEU A 1 287 ? 15.778 -13.089 -22.179 1.00 92.00 287 LEU A CA 1
ATOM 2226 C C . LEU A 1 287 ? 17.159 -13.242 -21.520 1.00 92.00 287 LEU A C 1
ATOM 2228 O O . LEU A 1 287 ? 18.146 -12.774 -22.080 1.00 92.00 287 LEU A O 1
ATOM 2232 N N . ILE A 1 288 ? 17.248 -13.894 -20.357 1.00 93.25 288 ILE A N 1
ATOM 2233 C CA . ILE A 1 288 ? 18.485 -14.047 -19.570 1.00 93.25 288 ILE A CA 1
ATOM 2234 C C . ILE A 1 288 ? 19.215 -15.333 -19.969 1.00 93.25 288 ILE A C 1
ATOM 2236 O O . ILE A 1 288 ? 18.580 -16.354 -20.234 1.00 93.25 288 ILE A O 1
ATOM 2240 N N . GLU A 1 289 ? 20.545 -15.315 -19.999 1.00 90.00 289 GLU A N 1
ATOM 2241 C CA . GLU A 1 289 ? 21.380 -16.509 -20.148 1.00 90.00 289 GLU A CA 1
ATOM 2242 C C . GLU A 1 289 ? 22.124 -16.809 -18.833 1.00 90.00 289 GLU A C 1
ATOM 2244 O O . GLU A 1 289 ? 22.651 -15.908 -18.175 1.00 90.00 289 GLU A O 1
ATOM 2249 N N . GLU A 1 290 ? 22.117 -18.077 -18.407 1.00 81.12 290 GLU A N 1
ATOM 2250 C CA . GLU A 1 290 ? 22.803 -18.535 -17.191 1.00 81.12 290 GLU A CA 1
ATOM 2251 C C . GLU A 1 290 ? 24.161 -19.145 -17.562 1.00 81.12 290 GLU A C 1
ATOM 2253 O O . GLU A 1 290 ? 24.261 -20.339 -17.853 1.00 81.12 290 GLU A O 1
ATOM 2258 N N . GLY A 1 291 ? 25.198 -18.306 -17.603 1.00 77.00 291 GLY A N 1
ATOM 2259 C CA . GLY A 1 291 ? 26.579 -18.716 -17.859 1.00 77.00 291 GLY A CA 1
ATOM 2260 C C . GLY A 1 291 ? 27.440 -18.755 -16.593 1.00 77.00 291 GLY A C 1
ATOM 2261 O O . GLY A 1 291 ? 26.956 -18.959 -15.482 1.00 77.00 291 GLY A O 1
ATOM 2262 N N . GLU A 1 292 ? 28.744 -18.522 -16.768 1.00 75.12 292 GLU A N 1
ATOM 2263 C CA . GLU A 1 292 ? 29.671 -18.209 -15.665 1.00 75.12 292 GLU A CA 1
ATOM 2264 C C . GLU A 1 292 ? 29.381 -16.820 -15.056 1.00 75.12 292 GLU A C 1
ATOM 2266 O O . GLU A 1 292 ? 29.656 -16.576 -13.883 1.00 75.12 292 GLU A O 1
ATOM 2271 N N . GLU A 1 293 ? 28.741 -15.944 -15.834 1.00 81.56 293 GLU A N 1
ATOM 2272 C CA . GLU A 1 293 ? 28.145 -14.685 -15.396 1.00 81.56 293 GLU A CA 1
ATOM 2273 C C . GLU A 1 293 ? 26.697 -14.591 -15.924 1.00 81.56 293 GLU A C 1
ATOM 2275 O O . GLU A 1 293 ? 26.307 -15.317 -16.842 1.00 81.56 293 GLU A O 1
ATOM 2280 N N . VAL A 1 294 ? 25.878 -13.727 -15.320 1.00 87.81 294 VAL A N 1
ATOM 2281 C CA . VAL A 1 294 ? 24.469 -13.520 -15.696 1.00 87.81 294 VAL A CA 1
ATOM 2282 C C . VAL A 1 294 ? 24.387 -12.417 -16.747 1.00 87.81 294 VAL A C 1
ATOM 2284 O O . VAL A 1 294 ? 24.677 -11.265 -16.431 1.00 87.81 294 VAL A O 1
ATOM 2287 N N . THR A 1 295 ? 23.961 -12.749 -17.968 1.00 93.00 295 THR A N 1
ATOM 2288 C CA . THR A 1 295 ? 23.907 -11.809 -19.105 1.00 93.00 295 THR A CA 1
ATOM 2289 C C . THR A 1 295 ? 22.556 -11.853 -19.824 1.00 93.00 295 THR A C 1
ATOM 2291 O O . THR A 1 295 ? 21.729 -12.736 -19.583 1.00 93.00 295 THR A O 1
ATOM 2294 N N . VAL A 1 296 ? 22.305 -10.888 -20.712 1.00 93.50 296 VAL A N 1
ATOM 2295 C CA . VAL A 1 296 ? 21.182 -10.951 -21.662 1.00 93.50 296 VAL A CA 1
ATOM 2296 C C . VAL A 1 296 ? 21.585 -11.829 -22.851 1.00 93.50 296 VAL A C 1
ATOM 2298 O O . VAL A 1 296 ? 22.750 -11.851 -23.248 1.00 93.50 296 VAL A O 1
ATOM 2301 N N . LYS A 1 297 ? 20.630 -12.563 -23.425 1.00 92.12 297 LYS A N 1
ATOM 2302 C CA . LYS A 1 297 ? 20.851 -13.402 -24.609 1.00 92.12 297 LYS A CA 1
ATOM 2303 C C . LYS A 1 297 ? 21.262 -12.560 -25.832 1.00 92.12 297 LYS A C 1
ATOM 2305 O O . LYS A 1 297 ? 20.664 -11.502 -26.064 1.00 92.12 297 LYS A O 1
ATOM 2310 N N . PRO A 1 298 ? 22.201 -13.032 -26.677 1.00 88.75 298 PRO A N 1
ATOM 2311 C CA . PRO A 1 298 ? 22.651 -12.303 -27.862 1.00 88.75 298 PRO A CA 1
ATOM 2312 C C . PRO A 1 298 ? 21.500 -11.860 -28.777 1.00 88.75 298 PRO A C 1
ATOM 2314 O O . PRO A 1 298 ? 20.719 -12.677 -29.261 1.00 88.75 298 PRO A O 1
ATOM 2317 N N . GLY A 1 299 ? 21.411 -10.551 -29.030 1.00 90.00 299 GLY A N 1
ATOM 2318 C CA . GLY A 1 299 ? 20.366 -9.940 -29.861 1.00 90.00 299 GLY A CA 1
ATOM 2319 C C . GLY A 1 299 ? 19.065 -9.573 -29.133 1.00 90.00 299 GLY A C 1
ATOM 2320 O O . GLY A 1 299 ? 18.257 -8.855 -29.710 1.00 90.00 299 GLY A O 1
ATOM 2321 N N . MET A 1 300 ? 18.879 -9.974 -27.869 1.00 93.12 300 MET A N 1
ATOM 2322 C CA . MET A 1 300 ? 17.663 -9.681 -27.087 1.00 93.12 300 MET A CA 1
ATOM 2323 C C . MET A 1 300 ? 17.748 -8.366 -26.283 1.00 93.12 300 MET A C 1
ATOM 2325 O O . MET A 1 300 ? 16.840 -8.039 -25.520 1.00 93.12 300 MET A O 1
ATOM 2329 N N . VAL A 1 301 ? 18.836 -7.600 -26.435 1.00 92.50 301 VAL A N 1
ATOM 2330 C CA . VAL A 1 301 ? 19.145 -6.409 -25.616 1.00 92.50 301 VAL A CA 1
ATOM 2331 C C . VAL A 1 301 ? 18.098 -5.298 -25.763 1.00 92.50 301 VAL A C 1
ATOM 2333 O O . VAL A 1 301 ? 17.692 -4.730 -24.754 1.00 92.50 301 VAL A O 1
ATOM 2336 N N . GLU A 1 302 ? 17.594 -5.016 -26.971 1.00 92.44 302 GLU A N 1
ATOM 2337 C CA . GLU A 1 302 ? 16.523 -4.016 -27.157 1.00 92.44 302 GLU A CA 1
ATOM 2338 C C . GLU A 1 302 ? 15.208 -4.440 -26.475 1.00 92.44 302 GLU A C 1
ATOM 2340 O O . GLU A 1 302 ? 14.525 -3.614 -25.871 1.00 92.44 302 GLU A O 1
ATOM 2345 N N . GLU A 1 303 ? 14.865 -5.732 -26.500 1.00 94.75 303 GLU A N 1
ATOM 2346 C CA . GLU A 1 303 ? 13.656 -6.252 -25.846 1.00 94.75 303 GLU A CA 1
ATOM 2347 C C . GLU A 1 303 ? 13.786 -6.224 -24.313 1.00 94.75 303 GLU A C 1
ATOM 2349 O O . GLU A 1 303 ? 12.862 -5.799 -23.615 1.00 94.75 303 GLU A O 1
ATOM 2354 N N . ALA A 1 304 ? 14.967 -6.563 -23.787 1.00 94.62 304 ALA A N 1
ATOM 2355 C CA . ALA A 1 304 ? 15.302 -6.433 -22.370 1.00 94.62 304 ALA A CA 1
ATOM 2356 C C . ALA A 1 304 ? 15.234 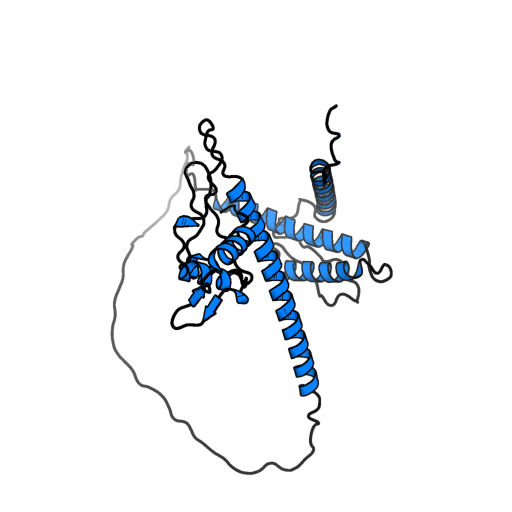-4.970 -21.887 1.00 94.62 304 ALA A C 1
ATOM 2358 O O . ALA A 1 304 ? 14.627 -4.686 -20.849 1.00 94.62 304 ALA A O 1
ATOM 2359 N N . MET A 1 305 ? 15.787 -4.028 -22.660 1.00 93.31 305 MET A N 1
ATOM 2360 C CA . MET A 1 305 ? 15.699 -2.590 -22.378 1.00 93.31 305 MET A CA 1
ATOM 2361 C C . MET A 1 305 ? 14.249 -2.095 -22.421 1.00 93.31 305 MET A C 1
ATOM 2363 O O . MET A 1 305 ? 13.829 -1.369 -21.519 1.00 93.31 305 MET A O 1
ATOM 2367 N N . ALA A 1 306 ? 13.446 -2.546 -23.391 1.00 93.50 306 ALA A N 1
ATOM 2368 C CA . ALA A 1 306 ? 12.025 -2.212 -23.480 1.00 93.50 306 ALA A CA 1
ATOM 2369 C C . ALA A 1 306 ? 11.202 -2.747 -22.292 1.00 93.50 306 ALA A C 1
ATOM 2371 O O . ALA A 1 306 ? 10.325 -2.041 -21.784 1.00 93.50 306 ALA A O 1
ATOM 2372 N N . LEU A 1 307 ? 11.480 -3.964 -21.805 1.00 95.00 307 LEU A N 1
ATOM 2373 C CA . LEU A 1 307 ? 10.847 -4.494 -20.591 1.00 95.00 307 LEU A CA 1
ATOM 2374 C C . LEU A 1 307 ? 11.240 -3.694 -19.344 1.00 95.00 307 LEU A C 1
ATOM 2376 O O . LEU A 1 307 ? 10.361 -3.351 -18.546 1.00 95.00 307 LEU A O 1
ATOM 2380 N N . LEU A 1 308 ? 12.521 -3.343 -19.191 1.00 94.56 308 LEU A N 1
ATOM 2381 C CA . LEU A 1 308 ? 12.993 -2.544 -18.060 1.00 94.56 308 LEU A CA 1
ATOM 2382 C C . LEU A 1 308 ? 12.401 -1.124 -18.088 1.00 94.56 308 LEU A C 1
ATOM 2384 O O . LEU A 1 308 ? 11.810 -0.694 -17.098 1.00 94.56 308 LEU A O 1
ATOM 2388 N N . SER A 1 309 ? 12.448 -0.439 -19.235 1.00 92.38 309 SER A N 1
ATOM 2389 C CA . SER A 1 309 ? 11.763 0.839 -19.497 1.00 92.38 309 SER A CA 1
ATOM 2390 C C . SER A 1 309 ? 10.291 0.796 -19.078 1.00 92.38 309 SER A C 1
ATOM 2392 O O . SER A 1 309 ? 9.830 1.633 -18.295 1.00 92.38 309 SER A O 1
ATOM 2394 N N . LYS A 1 310 ? 9.563 -0.242 -19.498 1.00 93.00 310 LYS A N 1
ATOM 2395 C CA . LYS A 1 310 ? 8.152 -0.452 -19.157 1.00 93.00 310 LYS A CA 1
ATOM 2396 C C . LYS A 1 310 ? 7.925 -0.702 -17.658 1.00 93.00 310 LYS A C 1
ATOM 2398 O O . LYS A 1 310 ? 6.971 -0.155 -17.101 1.00 93.00 310 LYS A O 1
ATOM 2403 N N . ARG A 1 311 ? 8.787 -1.475 -16.976 1.00 92.25 311 ARG A N 1
ATOM 2404 C CA . ARG A 1 311 ? 8.719 -1.704 -15.510 1.00 92.25 311 ARG A CA 1
ATOM 2405 C C . ARG A 1 311 ? 9.043 -0.437 -14.717 1.00 92.25 311 ARG A C 1
ATOM 2407 O O . ARG A 1 311 ? 8.422 -0.206 -13.675 1.00 92.25 311 ARG A O 1
ATOM 2414 N N . LEU A 1 312 ? 9.963 0.391 -15.207 1.00 90.62 312 LEU A N 1
ATOM 2415 C CA . LEU A 1 312 ? 10.359 1.659 -14.591 1.00 90.62 312 LEU A CA 1
ATOM 2416 C C . LEU A 1 312 ? 9.403 2.822 -14.915 1.00 90.62 312 LEU A C 1
ATOM 2418 O O . LEU A 1 312 ? 9.309 3.761 -14.128 1.00 90.62 312 LEU A O 1
ATOM 2422 N N . CYS A 1 313 ? 8.634 2.716 -16.003 1.00 86.62 313 CYS A N 1
ATOM 2423 C CA . CYS A 1 313 ? 7.760 3.760 -16.554 1.00 86.62 313 CYS A CA 1
ATOM 2424 C C . CYS A 1 313 ? 8.523 5.027 -16.981 1.00 86.62 313 CYS A C 1
ATOM 2426 O O . CYS A 1 313 ? 8.123 6.145 -16.661 1.00 86.62 313 CYS A O 1
ATOM 2428 N N . VAL A 1 314 ? 9.615 4.827 -17.721 1.00 85.00 314 VAL A N 1
ATOM 2429 C CA . VAL A 1 314 ? 10.422 5.875 -18.364 1.00 85.00 314 VAL A CA 1
ATOM 2430 C C . VAL A 1 314 ? 10.739 5.475 -19.802 1.00 85.00 314 VAL A C 1
ATOM 2432 O O . VAL A 1 314 ? 10.982 4.299 -20.070 1.00 85.00 314 VAL A O 1
ATOM 2435 N N . ASP A 1 315 ? 10.749 6.447 -20.710 1.00 77.25 315 ASP A N 1
ATOM 2436 C CA . ASP A 1 315 ? 11.212 6.260 -22.089 1.00 77.25 315 ASP A CA 1
ATOM 2437 C C . ASP A 1 315 ? 12.732 5.979 -22.113 1.00 77.25 315 ASP A C 1
ATOM 2439 O O . ASP A 1 315 ? 13.456 6.443 -21.222 1.00 77.25 315 ASP A O 1
ATOM 2443 N N . TYR A 1 316 ? 13.202 5.228 -23.115 1.00 67.50 316 TYR A N 1
ATOM 2444 C CA . TYR A 1 316 ? 14.617 4.904 -23.356 1.00 67.50 316 TYR A CA 1
ATOM 2445 C C . TYR A 1 316 ? 15.013 5.192 -24.813 1.00 67.50 316 TYR A C 1
ATOM 2447 O O . TYR A 1 316 ? 14.095 5.214 -25.667 1.00 67.50 316 TYR A O 1
#

Secondary structure (DSSP, 8-state):
-PPPPPPPSS-HHHHHHHHHHHHHHHHHHHHHHS-TTS-TTT-EEPPPPPPTT-------EESSPPHHHHHHHHHHHHHHHHTTT-TTT--HHHHHHHHHHHHHHHHHHHHHHHHHHHHHT------PPP----------------------------------------PPP-------SHHHHHHHHHHHHHHHHHHHHHHHHHHHHHHHHHHHHHHHH----TTS---------PPP-TTS--GGGGT----EE-SSSEE--GGG--HHHHHHHHHHTT--GGGEEESSSEEEPTT-HHHHHHHHHHHHT---

=== Feature glossary ===
The record interleaves many kinds of information about one protein. Here is each kind framed as the question it answers.

Q: What are the backbone torsion angles?
A: φ (phi) and ψ (psi) are the two rotatable backbone dihedrals per residue: φ is the C(i-1)–N–Cα–C torsion, ψ is the N–Cα–C–N(i+1) torsion, both in degrees on (−180°, 180°]. α-helical residues cluster near (−60°, −45°); β-strand residues near (−120°, +130°). A Ramachandran plot is simply a scatter of (φ, ψ) for every residue.

Q: What is the amino-acid chain?
A: This is the polypeptide sequence — one letter per residue, N-terminus first. Length ranges from a few dozen residues for small domains to over a thousand for large multi-domain proteins.

Q: How mobile is each atom in the crystal?
A: For experimental (PDB) structures, the B-factor (temperature factor) quantifies the positional spread of each atom in the crystal — a combination of thermal vibration and static disorder — in units of Å². High B-factors mark flexible loops or poorly resolved regions; low B-factors mark the rigid, well-ordered core.

Q: Are the domains correctly placed relative to each other?
A: Predicted Aligned Error (PAE) is an AlphaFold confidence matrix: entry (i, j) is the expected error in the position of residue j, in ångströms, when the prediction is superimposed on the true structure at residue i. Low PAE within a block of residues means that block is internally rigid and well-predicted; high PAE between two blocks means their relative placement is uncertain even if each block individually is confident.

Q: How confident is the AlphaFold model at each residue?
A: pLDDT is the predicted lDDT-Cα score: AlphaFold's confidence that the local environment of each residue (all inter-atomic distances within 15 Å) is correctly placed. It is a per-residue number between 0 and 100, with higher meaning more reliable.

Q: What family and function is it annotated with?
A: Functional annotations link the protein to curated databases. InterPro entries identify conserved domains and families by matching the sequence against member-database signatures (Pfam, PROSITE, CDD, …). Gene Ontology (GO) terms describe molecular function, biological process, and cellular component in a controlled vocabulary. CATH places the structure in a hierarchical fold classification (Class/Architecture/Topology/Homologous-superfamily). The organism is the source species.

Q: How big and how compact is the whole molecule?
A: Three whole-structure scalars: the radius of gyration (RMS distance of Cα from centroid, in Å), the count of Cα–Cα contacts (pairs closer than 8 Å and separated by more than four residues in sequence — i.e. tertiary, not local, contacts), and the bounding-box dimensions. Together they distinguish compact globular folds from extended fibres or disordered chains.

Q: What known structures does this most resemble?
A: The Foldseek neighbor list gives the closest experimentally determined structures in the PDB, ranked by structural alignment. TM-score near 1 means near-identical fold; near 0.3 means only rough topology match. This is how one finds what a novel AlphaFold prediction most resembles in the solved-structure universe.

Q: Which residues are buried vs exposed?
A: SASA measures how much of the protein is reachable by solvent. It is computed by rolling a water-sized probe over the atomic surface and summing the exposed area (Å²). Per-residue SASA distinguishes core (buried, low SASA) from surface (exposed, high SASA) residues; total SASA is a whole-molecule size measure.

Q: Which residues are in helices, strands, or loops?
A: Eight-state secondary structure (DSSP): H is the canonical α-helix, G the tighter 3₁₀-helix, I the wider π-helix; E/B are β-structure, T and S are turns and bends, and '-' is everything else. DSSP derives these from the pattern of main-chain N–H···O=C hydrogen bonds, not from the sequence.

Q: Where is each backbone atom in 3D?
A: Structure coordinates are given as an mmCIF _atom_site loop: one row per atom with element, residue name, chain id, sequence number, and x/y/z position in Å. Only the four main-chain atoms per residue are included here; side chains are omitted to keep the record compact.

Q: What if only a Cα trace is available?
A: Three-state secondary structure (P-SEA) collapses the eight DSSP classes into helix (a), strand (b), and coil (c). P-SEA assigns these from Cα geometry alone — distances and angles — without requiring backbone oxygens, so it works on any Cα trace.

Q: What do the rendered images show?
A: The six renders are orthographic views along the three Cartesian axes in both directions. Representation (cartoon, sticks, or surface) and color scheme (sequence-rainbow or by-chain) vary across proteins so the training set covers all the common visualization conventions.

Q: What does the local fold look like, residue by residue?
A: Foldseek's 3Di representation compresses backbone geometry into a per-residue letter drawn from a learned twenty-state alphabet. It captures the tertiary interaction pattern around each residue — which residues are packed against it in space, regardless of where they are in sequence.

Q: What do the diagnostic plots show?
A: The contact map is a binary N×N matrix image: pixel (i, j) is dark where Cα_i and Cα_j are within 8 Å and |i−j|>4. Because the |i−j|>4 filter removes local helical contacts, off-diagonal stripes parallel to the main diagonal indicate parallel β-sheets; stripes perpendicular to it indicate antiparallel β-sheets. The Ramachandran plot scatters every residue's (φ, ψ) pair against the sterically allowed regions. The PAE heatmap renders the predicted-aligned-error matrix.